Protein AF-A0A0B1TE54-F1 (afdb_monomer)

Sequence (213 aa):
MREEILLRKLLADGEGTGEERRFQLLNACFRSLRNPSTVSKAEAVKVLRLIDSLELSMRKQREIAEMSGRQTKEYEEMAERVDKEIAITRGKMAQAKKDLTAARLVRKNRKEYALLVGMIDDLPSRAETTRKLEDMQEELAQQQERQQQLEARLSERRNHLHALNIILANFQKLLADEDSELANDAEQSEKKDEGEDDDRSQKEKSVDTMETG

Structure (mmCIF, N/CA/C/O backbone):
data_AF-A0A0B1TE54-F1
#
_entry.id   AF-A0A0B1TE54-F1
#
loop_
_atom_site.group_PDB
_atom_site.id
_atom_site.type_symbol
_atom_site.label_atom_id
_atom_site.label_alt_id
_atom_site.label_comp_id
_atom_site.label_asym_id
_atom_site.label_entity_id
_atom_site.label_seq_id
_atom_site.pdbx_PDB_ins_code
_atom_site.Cartn_x
_atom_site.Cartn_y
_atom_site.Cartn_z
_atom_site.occupancy
_atom_site.B_iso_or_equiv
_atom_site.auth_seq_id
_atom_site.auth_comp_id
_atom_site.auth_asym_id
_atom_site.auth_atom_id
_atom_site.pdbx_PDB_model_num
ATOM 1 N N . MET A 1 1 ? 27.152 22.846 -25.139 1.00 59.84 1 MET A N 1
ATOM 2 C CA . MET A 1 1 ? 28.432 22.919 -25.887 1.00 59.84 1 MET A CA 1
ATOM 3 C C . MET A 1 1 ? 29.023 21.565 -26.288 1.00 59.84 1 MET A C 1
ATOM 5 O O . MET A 1 1 ? 29.079 21.312 -27.480 1.00 59.84 1 MET A O 1
ATOM 9 N N . ARG A 1 2 ? 29.478 20.677 -25.381 1.00 68.50 2 ARG A N 1
ATOM 10 C CA . ARG A 1 2 ? 30.089 19.388 -25.805 1.00 68.50 2 ARG A CA 1
ATOM 11 C C . ARG A 1 2 ? 29.093 18.431 -26.471 1.00 68.50 2 ARG A C 1
ATOM 13 O O . ARG A 1 2 ? 29.418 17.867 -27.508 1.00 68.50 2 ARG A O 1
ATOM 20 N N . GLU A 1 3 ? 27.887 18.311 -25.920 1.00 76.94 3 GLU A N 1
ATOM 21 C CA . GLU A 1 3 ? 26.809 17.493 -26.502 1.00 76.94 3 GLU A CA 1
ATOM 22 C C . GLU A 1 3 ? 26.322 18.040 -27.846 1.00 76.94 3 GLU A C 1
ATOM 24 O O . GLU A 1 3 ? 26.103 17.271 -28.768 1.00 76.94 3 GLU A O 1
ATOM 29 N N . GLU A 1 4 ? 26.247 19.361 -28.010 1.00 80.88 4 GLU A N 1
ATOM 30 C CA . GLU A 1 4 ? 25.869 19.993 -29.284 1.00 80.88 4 GLU A CA 1
ATOM 31 C C . GLU A 1 4 ? 26.925 19.787 -30.377 1.00 80.88 4 GLU A C 1
ATOM 33 O O . GLU A 1 4 ? 26.583 19.605 -31.543 1.00 80.88 4 GLU A O 1
ATOM 38 N N . ILE A 1 5 ? 28.213 19.792 -30.015 1.00 78.25 5 ILE A N 1
ATOM 39 C CA . ILE A 1 5 ? 29.310 19.472 -30.940 1.00 78.25 5 ILE A CA 1
ATOM 40 C C . ILE A 1 5 ? 29.255 17.991 -31.326 1.00 78.25 5 ILE A C 1
ATOM 42 O O . ILE A 1 5 ? 29.429 17.660 -32.498 1.00 78.25 5 ILE A O 1
ATOM 46 N N . LEU A 1 6 ? 28.977 17.110 -30.362 1.00 74.12 6 LEU A N 1
ATOM 47 C CA . LEU A 1 6 ? 28.776 15.681 -30.600 1.00 74.12 6 LEU A CA 1
ATOM 48 C C . LEU A 1 6 ? 27.572 15.429 -31.509 1.00 74.12 6 LEU A C 1
ATOM 50 O O . LEU A 1 6 ? 27.729 14.719 -32.490 1.00 74.12 6 LEU A O 1
ATOM 54 N N . LEU A 1 7 ? 26.430 16.070 -31.256 1.00 76.56 7 LEU A N 1
ATOM 55 C CA . LEU A 1 7 ? 25.221 15.991 -32.080 1.00 76.56 7 LEU A CA 1
ATOM 56 C C . LEU A 1 7 ? 25.454 16.518 -33.497 1.00 76.56 7 LEU A C 1
ATOM 58 O O . LEU A 1 7 ? 25.072 15.858 -34.455 1.00 76.56 7 LEU A O 1
ATOM 62 N N . ARG A 1 8 ? 26.133 17.663 -33.657 1.00 73.88 8 ARG A N 1
ATOM 63 C CA . ARG A 1 8 ? 26.492 18.194 -34.985 1.00 73.88 8 ARG A CA 1
ATOM 64 C C . ARG A 1 8 ? 27.435 17.270 -35.744 1.00 73.88 8 ARG A C 1
ATOM 66 O O . ARG A 1 8 ? 27.278 17.113 -36.949 1.00 73.88 8 ARG A O 1
ATOM 73 N N . LYS A 1 9 ? 28.402 16.661 -35.057 1.00 69.94 9 LYS A N 1
ATOM 74 C CA . LYS A 1 9 ? 29.319 15.699 -35.672 1.00 69.94 9 LYS A CA 1
ATOM 75 C C . LYS A 1 9 ? 28.604 14.394 -36.029 1.00 69.94 9 LYS A C 1
ATOM 77 O O . LYS A 1 9 ? 28.823 13.882 -37.115 1.00 69.94 9 LYS A O 1
ATOM 82 N N . LEU A 1 10 ? 27.711 13.909 -35.165 1.00 66.69 10 LEU A N 1
ATOM 83 C CA . LEU A 1 10 ? 26.885 12.729 -35.425 1.00 66.69 10 LEU A CA 1
ATOM 84 C C . LEU A 1 10 ? 25.922 12.949 -36.596 1.00 66.69 10 LEU A C 1
ATOM 86 O O . LEU A 1 10 ? 25.739 12.041 -37.391 1.00 66.69 10 LEU A O 1
ATOM 90 N N . LEU A 1 11 ? 25.331 14.142 -36.718 1.00 67.69 11 LEU A N 1
ATOM 91 C CA . LEU A 1 11 ? 24.492 14.528 -37.857 1.00 67.69 11 LEU A CA 1
ATOM 92 C C . LEU A 1 11 ? 25.316 14.609 -39.149 1.00 67.69 11 LEU A C 1
ATOM 94 O O . LEU A 1 11 ? 24.923 14.036 -40.159 1.00 67.69 11 LEU A O 1
ATOM 98 N N . ALA A 1 12 ? 26.495 15.237 -39.105 1.00 65.25 12 ALA A N 1
ATOM 99 C CA . ALA A 1 12 ? 27.379 15.346 -40.267 1.00 65.25 12 ALA A CA 1
ATOM 100 C C . ALA A 1 12 ? 27.940 13.988 -40.743 1.00 65.25 12 ALA A C 1
ATOM 102 O O . ALA A 1 12 ? 28.082 13.769 -41.950 1.00 65.25 12 ALA A O 1
ATOM 103 N N . ASP A 1 13 ? 28.247 13.079 -39.811 1.00 62.41 13 ASP A N 1
ATOM 104 C CA . ASP A 1 13 ? 28.695 11.712 -40.111 1.00 62.41 13 ASP A CA 1
ATOM 105 C C . ASP A 1 13 ? 27.512 10.782 -40.459 1.00 62.41 13 ASP A C 1
ATOM 107 O O . ASP A 1 13 ? 27.661 9.877 -41.281 1.00 62.41 13 ASP A O 1
ATOM 111 N N . GLY A 1 14 ? 26.330 11.022 -39.883 1.00 59.84 14 GLY A N 1
ATOM 112 C CA . GLY A 1 14 ? 25.092 10.276 -40.130 1.00 59.84 14 GLY A CA 1
ATOM 113 C C . GLY A 1 14 ? 24.478 10.532 -41.508 1.00 59.84 14 GLY A C 1
ATOM 114 O O . GLY A 1 14 ? 23.838 9.644 -42.061 1.00 59.84 14 GLY A O 1
ATOM 115 N N . GLU A 1 15 ? 24.741 11.693 -42.115 1.00 53.62 15 GLU A N 1
ATOM 116 C CA . GLU A 1 15 ? 24.332 12.028 -43.490 1.00 53.62 15 GLU A CA 1
ATOM 117 C C . GLU A 1 15 ? 25.224 11.398 -44.582 1.00 53.62 15 GLU A C 1
ATOM 119 O O . GLU A 1 15 ? 25.110 11.735 -45.759 1.00 53.62 15 GLU A O 1
ATOM 124 N N . GLY A 1 16 ? 26.140 10.484 -44.238 1.00 57.59 16 GLY A N 1
ATOM 125 C CA . GLY A 1 16 ? 26.907 9.731 -45.239 1.00 57.59 16 GLY A CA 1
ATOM 126 C C . GLY A 1 16 ? 27.891 10.580 -46.053 1.00 57.59 16 GLY A C 1
ATOM 127 O O . GLY A 1 16 ? 28.439 10.105 -47.048 1.00 57.59 16 GLY A O 1
ATOM 128 N N . THR A 1 17 ? 28.183 11.813 -45.626 1.00 58.53 17 THR A N 1
ATOM 129 C CA . THR A 1 17 ? 29.032 12.762 -46.368 1.00 58.53 17 THR A CA 1
ATOM 130 C C . THR A 1 17 ? 30.428 12.208 -46.682 1.00 58.53 17 THR A C 1
ATOM 132 O O . THR A 1 17 ? 31.016 12.554 -47.706 1.00 58.53 17 THR A O 1
ATOM 135 N N . GLY A 1 18 ? 30.962 11.304 -45.854 1.00 70.94 18 GLY A N 1
ATOM 136 C CA . GLY A 1 18 ? 32.228 10.611 -46.112 1.00 70.94 18 GLY A CA 1
ATOM 137 C C . GLY A 1 18 ? 32.138 9.448 -47.111 1.00 70.94 18 GLY A C 1
ATOM 138 O O . GLY A 1 18 ? 33.103 9.180 -47.825 1.00 70.94 18 GLY A O 1
ATOM 139 N N . GLU A 1 19 ? 31.013 8.736 -47.177 1.00 76.50 19 GLU A N 1
ATOM 140 C CA . GLU A 1 19 ? 30.781 7.647 -48.143 1.00 76.50 19 GLU A CA 1
ATOM 141 C C . GLU A 1 19 ? 30.405 8.200 -49.517 1.00 76.50 19 GLU A C 1
ATOM 143 O O . GLU A 1 19 ? 31.004 7.805 -50.515 1.00 76.50 19 GLU A O 1
ATOM 148 N N . GLU A 1 20 ? 29.533 9.205 -49.552 1.00 82.00 20 GLU A N 1
ATOM 149 C CA . GLU A 1 20 ? 29.138 9.925 -50.763 1.00 82.00 20 GLU A CA 1
ATOM 150 C C . GLU A 1 20 ? 30.357 10.547 -51.465 1.00 82.00 20 GLU A C 1
ATOM 152 O O . GLU A 1 20 ? 30.574 10.344 -52.658 1.00 82.00 20 GLU A O 1
ATOM 157 N N . ARG A 1 21 ? 31.254 11.206 -50.716 1.00 82.31 21 ARG A N 1
ATOM 158 C CA . ARG A 1 21 ? 32.518 11.733 -51.268 1.00 82.31 21 ARG A CA 1
ATOM 159 C C . ARG A 1 21 ? 33.424 10.634 -51.828 1.00 82.31 21 ARG A C 1
ATOM 161 O O . ARG A 1 21 ? 34.068 10.838 -52.857 1.00 82.31 21 ARG A O 1
ATOM 168 N N . ARG A 1 22 ? 33.491 9.469 -51.170 1.00 83.38 22 ARG A N 1
ATOM 169 C CA . ARG A 1 22 ? 34.268 8.313 -51.655 1.00 83.38 22 ARG A CA 1
ATOM 170 C C . ARG A 1 22 ? 33.664 7.738 -52.938 1.00 83.38 22 ARG A C 1
ATOM 172 O O . ARG A 1 22 ? 34.417 7.407 -53.852 1.00 83.38 22 ARG A O 1
ATOM 179 N N . PHE A 1 23 ? 32.338 7.684 -53.041 1.00 85.50 23 PHE A N 1
ATOM 180 C CA . PHE A 1 23 ? 31.631 7.246 -54.244 1.00 85.50 23 PHE A CA 1
ATOM 181 C C . PHE A 1 23 ? 31.815 8.228 -55.411 1.00 85.50 23 PHE A C 1
ATOM 183 O O . PHE A 1 23 ? 32.124 7.820 -56.532 1.00 85.50 23 PHE A O 1
ATOM 190 N N . GLN A 1 24 ? 31.735 9.534 -55.145 1.00 86.88 24 GLN A N 1
ATOM 191 C CA . GLN A 1 24 ? 32.032 10.582 -56.126 1.00 86.88 24 GLN A CA 1
ATOM 192 C C . GLN A 1 24 ? 33.479 10.498 -56.635 1.00 86.88 24 GLN A C 1
ATOM 194 O O . GLN A 1 24 ? 33.713 10.590 -57.843 1.00 86.88 24 GLN A O 1
ATOM 199 N N . LEU A 1 25 ? 34.445 10.255 -55.741 1.00 86.25 25 LEU A N 1
ATOM 200 C CA . LEU A 1 25 ? 35.850 10.050 -56.100 1.00 86.25 25 LEU A CA 1
ATOM 201 C C . LEU A 1 25 ? 36.044 8.794 -56.959 1.00 86.25 25 LEU A C 1
ATOM 203 O O . LEU A 1 25 ? 36.750 8.847 -57.965 1.00 86.25 25 LEU A O 1
ATOM 207 N N . LEU A 1 26 ? 35.397 7.683 -56.598 1.00 88.62 26 LEU A N 1
ATOM 208 C CA . LEU A 1 26 ? 35.418 6.452 -57.387 1.00 88.62 26 LEU A CA 1
ATOM 209 C C . LEU A 1 26 ? 34.863 6.694 -58.802 1.00 88.62 26 LEU A C 1
ATOM 211 O O . LEU A 1 26 ? 35.485 6.297 -59.786 1.00 88.62 26 LEU A O 1
ATOM 215 N N . ASN A 1 27 ? 33.746 7.416 -58.917 1.00 88.19 27 ASN A N 1
ATOM 216 C CA . ASN A 1 27 ? 33.138 7.781 -60.198 1.00 88.19 27 ASN A CA 1
ATOM 217 C C . ASN A 1 27 ? 34.062 8.687 -61.041 1.00 88.19 27 ASN A C 1
ATOM 219 O O . ASN A 1 27 ? 34.185 8.515 -62.253 1.00 88.19 27 ASN A O 1
ATOM 223 N N . ALA A 1 28 ? 34.771 9.630 -60.413 1.00 87.06 28 ALA A N 1
ATOM 224 C CA . ALA A 1 28 ? 35.786 10.441 -61.088 1.00 87.06 28 ALA A CA 1
ATOM 225 C C . ALA A 1 28 ? 36.967 9.590 -61.593 1.00 87.06 28 ALA A C 1
ATOM 227 O O . ALA A 1 28 ? 37.390 9.747 -62.740 1.00 87.06 28 ALA A O 1
ATOM 228 N N . CYS A 1 29 ? 37.455 8.642 -60.786 1.00 84.75 29 CYS A N 1
ATOM 229 C CA . CYS A 1 29 ? 38.506 7.717 -61.203 1.00 84.75 29 CYS A CA 1
ATOM 230 C C . CYS A 1 29 ? 38.051 6.829 -62.372 1.00 84.75 29 CYS A C 1
ATOM 232 O O . CYS A 1 29 ? 38.778 6.723 -63.354 1.00 84.75 29 CYS A O 1
ATOM 234 N N . PHE A 1 30 ? 36.836 6.274 -62.348 1.00 84.81 30 PHE A N 1
ATOM 235 C CA . PHE A 1 30 ? 36.312 5.490 -63.474 1.00 84.81 30 PHE A CA 1
ATOM 236 C C . PHE A 1 30 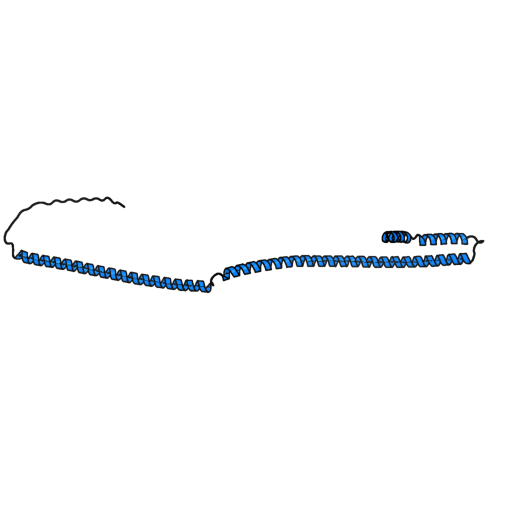? 36.241 6.280 -64.787 1.00 84.81 30 PHE A C 1
ATOM 238 O O . PHE A 1 30 ? 36.536 5.730 -65.848 1.00 84.81 30 PHE A O 1
ATOM 245 N N . ARG A 1 31 ? 35.908 7.577 -64.735 1.00 84.31 31 ARG A N 1
ATOM 246 C CA . ARG A 1 31 ? 35.955 8.451 -65.920 1.00 84.31 31 ARG A CA 1
ATOM 247 C C . ARG A 1 31 ? 37.382 8.638 -66.443 1.00 84.31 31 ARG A C 1
ATOM 249 O O . ARG A 1 31 ? 37.570 8.626 -67.655 1.00 84.31 31 ARG A O 1
ATOM 256 N N . SER A 1 32 ? 38.369 8.759 -65.553 1.00 78.88 32 SER A N 1
ATOM 257 C CA . SER A 1 32 ? 39.794 8.869 -65.914 1.00 78.88 32 SER A CA 1
ATOM 258 C C . SER A 1 32 ? 40.334 7.597 -66.579 1.00 78.88 32 SER A C 1
ATOM 260 O O . SER A 1 32 ? 41.043 7.677 -67.579 1.00 78.88 32 SER A O 1
ATOM 262 N N . LEU A 1 33 ? 39.940 6.415 -66.086 1.00 76.31 33 LEU A N 1
ATOM 263 C CA . LEU A 1 33 ? 40.365 5.125 -66.652 1.00 76.31 33 LEU A CA 1
ATOM 264 C C . LEU A 1 33 ? 39.736 4.799 -68.016 1.00 76.31 33 LEU A C 1
ATOM 266 O O . LEU A 1 33 ? 40.189 3.879 -68.693 1.00 76.31 33 LEU A O 1
ATOM 270 N N . ARG A 1 34 ? 38.699 5.528 -68.439 1.00 77.81 34 ARG A N 1
ATOM 271 C CA . ARG A 1 34 ? 38.040 5.320 -69.738 1.00 77.81 34 ARG A CA 1
ATOM 272 C C . ARG A 1 34 ? 38.867 5.848 -70.918 1.00 77.81 34 ARG A C 1
ATOM 274 O O . ARG A 1 34 ? 38.607 5.468 -72.057 1.00 77.81 34 ARG A O 1
ATOM 281 N N . ASN A 1 35 ? 39.858 6.701 -70.661 1.00 76.19 35 ASN A N 1
ATOM 282 C CA . ASN A 1 35 ? 40.736 7.253 -71.686 1.00 76.19 35 ASN A CA 1
ATOM 283 C C . ASN A 1 35 ? 41.957 6.328 -71.885 1.00 76.19 35 ASN A C 1
ATOM 285 O O . ASN A 1 35 ? 42.772 6.201 -70.973 1.00 76.19 35 ASN A O 1
ATOM 289 N N . PRO A 1 36 ? 42.138 5.696 -73.062 1.00 63.94 36 PRO A N 1
ATOM 290 C CA . PRO A 1 36 ? 43.179 4.682 -73.279 1.00 63.94 36 PRO A CA 1
ATOM 291 C C . PRO A 1 36 ? 44.616 5.230 -73.213 1.00 63.94 36 PRO A C 1
ATOM 293 O O . PRO A 1 36 ? 45.560 4.458 -73.084 1.00 63.94 36 PRO A O 1
ATOM 296 N N . SER A 1 37 ? 44.792 6.553 -73.274 1.00 64.62 37 SER A N 1
ATOM 297 C CA . SER A 1 37 ? 46.082 7.246 -73.180 1.00 64.62 37 SER A CA 1
ATOM 298 C C . SER A 1 37 ? 46.533 7.565 -71.746 1.00 64.62 37 SER A C 1
ATOM 300 O O . SER A 1 37 ? 47.683 7.954 -71.561 1.00 64.62 37 SER A O 1
ATOM 302 N N . THR A 1 38 ? 45.671 7.402 -70.732 1.00 61.12 38 THR A N 1
ATOM 303 C CA . THR A 1 38 ? 45.949 7.780 -69.328 1.00 61.12 38 THR A CA 1
ATOM 304 C C . THR A 1 38 ? 45.920 6.610 -68.345 1.00 61.12 38 THR A C 1
ATOM 306 O O . THR A 1 38 ? 46.166 6.807 -67.159 1.00 61.12 38 THR A O 1
ATOM 309 N N . VAL A 1 39 ? 45.655 5.381 -68.799 1.00 65.44 39 VAL A N 1
ATOM 310 C CA . VAL A 1 39 ? 45.503 4.227 -67.897 1.00 65.44 39 VAL A CA 1
ATOM 311 C C . VAL A 1 39 ? 46.857 3.766 -67.349 1.00 65.44 39 VAL A C 1
ATOM 313 O O . VAL A 1 39 ? 47.533 2.907 -67.913 1.00 65.44 39 VAL A O 1
ATOM 316 N N . SER A 1 40 ? 47.246 4.316 -66.200 1.00 79.19 40 SER A N 1
ATOM 317 C CA . SER A 1 40 ? 48.373 3.819 -65.410 1.00 79.19 40 SER A CA 1
ATOM 318 C C . SER A 1 40 ? 47.937 2.670 -64.495 1.00 79.19 40 SER A C 1
ATOM 320 O O . SER A 1 40 ? 46.881 2.726 -63.862 1.00 79.19 40 SER A O 1
ATOM 322 N N . LYS A 1 41 ? 48.788 1.643 -64.331 1.00 80.69 41 LYS A N 1
ATOM 323 C CA . LYS A 1 41 ? 48.571 0.551 -63.355 1.00 80.69 41 LYS A CA 1
ATOM 324 C C . LYS A 1 41 ? 48.311 1.083 -61.937 1.00 80.69 41 LYS A C 1
ATOM 326 O O . LYS A 1 41 ? 47.551 0.480 -61.186 1.00 80.69 41 LYS A O 1
ATOM 331 N N . ALA A 1 42 ? 48.902 2.226 -61.580 1.00 82.88 42 ALA A N 1
ATOM 332 C CA . ALA A 1 42 ? 48.691 2.871 -60.286 1.00 82.88 42 ALA A CA 1
ATOM 333 C C . ALA A 1 42 ? 47.249 3.384 -60.099 1.00 82.88 42 ALA A C 1
ATOM 335 O O . ALA A 1 42 ? 46.706 3.300 -58.997 1.00 82.88 42 ALA A O 1
ATOM 336 N N . GLU A 1 43 ? 46.605 3.870 -61.165 1.00 80.81 43 GLU A N 1
ATOM 337 C CA . GLU A 1 43 ? 45.214 4.340 -61.125 1.00 80.81 43 GLU A CA 1
ATOM 338 C C . GLU A 1 43 ? 44.233 3.175 -60.982 1.00 80.81 43 GLU A C 1
ATOM 340 O O . GLU A 1 43 ? 43.295 3.257 -60.190 1.00 80.81 43 GLU A O 1
ATOM 345 N N . ALA A 1 44 ? 44.497 2.052 -61.658 1.00 83.25 44 ALA A N 1
ATOM 346 C CA . ALA A 1 44 ? 43.714 0.826 -61.500 1.00 83.25 44 ALA A CA 1
ATOM 347 C C . ALA A 1 44 ? 43.790 0.272 -60.066 1.00 83.25 44 ALA A C 1
ATOM 349 O O . ALA A 1 44 ? 42.764 -0.050 -59.469 1.00 83.25 44 ALA A O 1
ATOM 350 N N . VAL A 1 45 ? 44.986 0.239 -59.465 1.00 87.81 45 VAL A N 1
ATOM 351 C CA . VAL A 1 45 ? 45.161 -0.166 -58.057 1.00 87.81 45 VAL A CA 1
ATOM 352 C C . VAL A 1 45 ? 44.441 0.794 -57.104 1.00 87.81 45 VAL A C 1
ATOM 354 O O . VAL A 1 45 ? 43.862 0.360 -56.109 1.00 87.81 45 VAL A O 1
ATOM 357 N N . LYS A 1 46 ? 44.436 2.099 -57.402 1.00 86.06 46 LYS A N 1
ATOM 358 C CA . LYS A 1 46 ? 43.706 3.100 -56.611 1.00 86.06 46 LYS A CA 1
ATOM 359 C C . LYS A 1 46 ? 42.192 2.872 -56.662 1.00 86.06 46 LYS A C 1
ATOM 361 O O . LYS A 1 46 ? 41.547 2.953 -55.621 1.00 86.06 46 LYS A O 1
ATOM 366 N N . VAL A 1 47 ? 41.643 2.558 -57.836 1.00 88.12 47 VAL A N 1
ATOM 367 C CA . VAL A 1 47 ? 40.221 2.217 -58.004 1.00 88.12 47 VAL A CA 1
ATOM 368 C C . VAL A 1 47 ? 39.855 0.954 -57.234 1.00 88.12 47 VAL A C 1
ATOM 370 O O . VAL A 1 47 ? 38.888 0.984 -56.481 1.00 88.12 47 VAL A O 1
ATOM 373 N N . LEU A 1 48 ? 40.650 -0.114 -57.348 1.00 89.69 48 LEU A N 1
ATOM 374 C CA . LEU A 1 48 ? 40.407 -1.360 -56.612 1.00 89.69 48 LEU A CA 1
ATOM 375 C C . LEU A 1 48 ? 40.369 -1.125 -55.096 1.00 89.69 48 LEU A C 1
ATOM 377 O O . LEU A 1 48 ? 39.407 -1.508 -54.442 1.00 89.69 48 LEU A O 1
ATOM 381 N N . ARG A 1 49 ? 41.333 -0.372 -54.548 1.00 89.50 49 ARG A N 1
ATOM 382 C CA . ARG A 1 49 ? 41.340 -0.022 -53.115 1.00 89.50 49 ARG A CA 1
ATOM 383 C C . ARG A 1 49 ? 40.119 0.793 -52.683 1.00 89.50 49 ARG A C 1
ATOM 385 O O . ARG A 1 49 ? 39.659 0.654 -51.550 1.00 89.50 49 ARG A O 1
ATOM 392 N N . LEU A 1 50 ? 39.621 1.679 -53.548 1.00 88.75 50 LEU A N 1
ATOM 393 C CA . LEU A 1 50 ? 38.412 2.456 -53.267 1.00 88.75 50 LEU A CA 1
ATOM 394 C C . LEU A 1 50 ? 37.164 1.565 -53.259 1.00 88.75 50 LEU A C 1
ATOM 396 O O . LEU A 1 50 ? 36.321 1.743 -52.382 1.00 88.75 50 LEU A O 1
ATOM 400 N N . ILE A 1 51 ? 37.072 0.600 -54.178 1.00 90.69 51 ILE A N 1
ATOM 401 C CA . ILE A 1 51 ? 35.994 -0.399 -54.207 1.00 90.69 51 ILE A CA 1
ATOM 402 C C . ILE A 1 51 ? 36.039 -1.255 -52.938 1.00 90.69 51 ILE A C 1
ATOM 404 O O . ILE A 1 51 ? 35.041 -1.304 -52.224 1.00 90.69 51 ILE A O 1
ATOM 408 N N . ASP A 1 52 ? 37.200 -1.815 -52.584 1.00 92.38 52 ASP A N 1
ATOM 409 C CA . ASP A 1 52 ? 37.370 -2.631 -51.371 1.00 92.38 52 ASP A CA 1
ATOM 410 C C . ASP A 1 52 ? 36.950 -1.865 -50.103 1.00 92.38 52 ASP A C 1
ATOM 412 O O . ASP A 1 52 ? 36.259 -2.388 -49.224 1.00 92.38 52 ASP A O 1
ATOM 416 N N . SER A 1 53 ? 37.337 -0.586 -50.007 1.00 88.62 53 SER A N 1
ATOM 417 C CA . SER A 1 53 ? 36.966 0.278 -48.882 1.00 88.62 53 SER A CA 1
ATOM 418 C C . SER A 1 53 ? 35.459 0.540 -48.810 1.00 88.62 53 SER A C 1
ATOM 420 O O . SER A 1 53 ? 34.903 0.574 -47.708 1.00 88.62 53 SER A O 1
ATOM 422 N N . LEU A 1 54 ? 34.797 0.738 -49.953 1.00 89.38 54 LEU A N 1
ATOM 423 C CA . LEU A 1 54 ? 33.352 0.955 -50.021 1.00 89.38 54 LEU A CA 1
ATOM 424 C C . LEU A 1 54 ? 32.578 -0.325 -49.699 1.00 89.38 54 LEU A C 1
ATOM 426 O O . LEU A 1 54 ? 31.638 -0.266 -48.909 1.00 89.38 54 LEU A O 1
ATOM 430 N N . GLU A 1 55 ? 33.007 -1.479 -50.211 1.00 91.75 55 GLU A N 1
ATOM 431 C CA . GLU A 1 55 ? 32.405 -2.774 -49.878 1.00 91.75 55 GLU A CA 1
ATOM 432 C C . GLU A 1 55 ? 32.474 -3.067 -48.378 1.00 91.75 55 GLU A C 1
ATOM 434 O O . GLU A 1 55 ? 31.483 -3.485 -47.773 1.00 91.75 55 GLU A O 1
ATOM 439 N N . LEU A 1 56 ? 33.627 -2.810 -47.752 1.00 90.56 56 LEU A N 1
ATOM 440 C CA . LEU A 1 56 ? 33.779 -2.963 -46.308 1.00 90.56 56 LEU A CA 1
ATOM 441 C C . LEU A 1 56 ? 32.856 -2.005 -45.539 1.00 90.56 56 LEU A C 1
ATOM 443 O O . LEU A 1 56 ? 32.230 -2.416 -44.561 1.00 90.56 56 LEU A O 1
ATOM 447 N N . SER A 1 57 ? 32.742 -0.751 -45.992 1.00 89.25 57 SER A N 1
ATOM 448 C CA . SER A 1 57 ? 31.819 0.238 -45.415 1.00 89.25 57 SER A CA 1
ATOM 449 C C . SER A 1 57 ? 30.373 -0.257 -45.490 1.00 89.25 57 SER A C 1
ATOM 451 O O . SER A 1 57 ? 29.682 -0.271 -44.478 1.00 89.25 57 SER A O 1
ATOM 453 N N . MET A 1 58 ? 29.939 -0.761 -46.649 1.00 88.94 58 MET A N 1
ATOM 454 C CA . MET A 1 58 ? 28.589 -1.298 -46.838 1.00 88.94 58 MET A CA 1
ATOM 455 C C . MET A 1 58 ? 28.300 -2.491 -45.922 1.00 88.94 58 MET A C 1
ATOM 457 O O . MET A 1 58 ? 27.230 -2.555 -45.316 1.00 88.94 58 MET A O 1
ATOM 461 N N . ARG A 1 59 ? 29.249 -3.429 -45.784 1.00 93.69 59 ARG A N 1
ATOM 462 C CA . ARG A 1 59 ? 29.108 -4.566 -44.856 1.00 93.69 59 ARG A CA 1
ATOM 463 C C . ARG A 1 59 ? 28.979 -4.083 -43.414 1.00 93.69 59 ARG A C 1
ATOM 465 O O . ARG A 1 59 ? 28.088 -4.531 -42.703 1.00 93.69 59 ARG A O 1
ATOM 472 N N . LYS A 1 60 ? 29.806 -3.115 -43.009 1.00 92.12 60 LYS A N 1
ATOM 473 C CA . LYS A 1 60 ? 29.729 -2.495 -41.681 1.00 92.12 60 LYS A CA 1
ATOM 474 C C . LYS A 1 60 ? 28.367 -1.836 -41.438 1.00 92.12 60 LYS A C 1
ATOM 476 O O . LYS A 1 60 ? 27.797 -2.039 -40.373 1.00 92.12 60 LYS A O 1
ATOM 481 N N . GLN A 1 61 ? 27.842 -1.069 -42.396 1.00 88.69 61 GLN A N 1
ATOM 482 C CA . GLN A 1 61 ? 26.533 -0.418 -42.250 1.00 88.69 61 GLN A CA 1
ATOM 483 C C . GLN A 1 61 ? 25.400 -1.437 -42.106 1.00 88.69 61 GLN A C 1
ATOM 485 O O . GLN A 1 61 ? 24.505 -1.237 -41.290 1.00 88.69 61 GLN A O 1
ATOM 490 N N . ARG A 1 62 ? 25.460 -2.557 -42.838 1.00 93.69 62 ARG A N 1
ATOM 491 C CA . ARG A 1 62 ? 24.490 -3.650 -42.689 1.00 93.69 62 ARG A CA 1
ATOM 492 C C . ARG A 1 62 ? 24.512 -4.237 -41.278 1.00 93.69 62 ARG A C 1
ATOM 494 O O . ARG A 1 62 ? 23.463 -4.326 -40.654 1.00 93.69 62 ARG A O 1
ATOM 501 N N . GLU A 1 63 ? 25.694 -4.568 -40.763 1.00 95.38 63 GLU A N 1
ATOM 502 C CA . GLU A 1 63 ? 25.845 -5.103 -39.403 1.00 95.38 63 GLU A CA 1
ATOM 503 C C . GLU A 1 63 ? 25.363 -4.114 -38.335 1.00 95.38 63 GLU A C 1
ATOM 505 O O . GLU A 1 63 ? 24.694 -4.504 -37.381 1.00 95.38 63 GLU A O 1
ATOM 510 N N . ILE A 1 64 ? 25.654 -2.817 -38.504 1.00 92.69 64 ILE A N 1
ATOM 511 C CA . ILE A 1 64 ? 25.157 -1.772 -37.601 1.00 92.69 64 ILE A CA 1
ATOM 512 C C . ILE A 1 64 ? 23.632 -1.703 -37.653 1.00 92.69 64 ILE A C 1
ATOM 514 O O . ILE A 1 64 ? 23.008 -1.685 -36.599 1.00 92.69 64 ILE A O 1
ATOM 518 N N . ALA A 1 65 ? 23.026 -1.706 -38.842 1.00 93.38 65 ALA A N 1
ATOM 519 C CA . ALA A 1 65 ? 21.574 -1.658 -38.987 1.00 93.38 65 ALA A CA 1
ATOM 520 C C . ALA A 1 65 ? 20.889 -2.877 -38.345 1.00 93.38 65 ALA A C 1
ATOM 522 O O . ALA A 1 65 ? 19.893 -2.724 -37.638 1.00 93.38 65 ALA A O 1
ATOM 523 N N . GLU A 1 66 ? 21.441 -4.079 -38.532 1.00 96.62 66 GLU A N 1
ATOM 524 C CA . GLU A 1 66 ? 20.940 -5.292 -37.881 1.00 96.62 66 GLU A CA 1
ATOM 525 C C . GLU A 1 66 ? 21.082 -5.233 -36.358 1.00 96.62 66 GLU A C 1
ATOM 527 O O . GLU A 1 66 ? 20.151 -5.582 -35.630 1.00 96.62 66 GLU A O 1
ATOM 532 N N . MET A 1 67 ? 22.237 -4.779 -35.868 1.00 96.44 67 MET A N 1
ATOM 533 C CA . MET A 1 67 ? 22.505 -4.614 -34.443 1.00 96.44 67 MET A CA 1
ATOM 534 C C . MET A 1 67 ? 21.570 -3.575 -33.815 1.00 96.44 67 MET A C 1
ATOM 536 O O . MET A 1 67 ? 20.956 -3.867 -32.792 1.00 96.44 67 MET A O 1
ATOM 540 N N . SER A 1 68 ? 21.375 -2.418 -34.453 1.00 95.38 68 SER A N 1
ATOM 541 C CA . SER A 1 68 ? 20.417 -1.404 -34.008 1.00 95.38 68 SER A CA 1
ATOM 542 C C . SER A 1 68 ? 18.993 -1.953 -33.992 1.00 95.38 68 SER A C 1
ATOM 544 O O . SER A 1 68 ? 18.284 -1.750 -33.014 1.00 95.38 68 SER A O 1
ATOM 546 N N . GLY A 1 69 ? 18.593 -2.728 -35.006 1.00 96.62 69 GLY A N 1
ATOM 547 C CA . GLY A 1 69 ? 17.285 -3.386 -35.026 1.00 96.62 69 GLY A CA 1
ATOM 548 C C . GLY A 1 69 ? 17.084 -4.381 -33.877 1.00 96.62 69 GLY A C 1
ATOM 549 O O . GLY A 1 69 ? 15.987 -4.465 -33.327 1.00 96.62 69 GLY A O 1
ATOM 550 N N . ARG A 1 70 ? 18.130 -5.120 -33.478 1.00 97.31 70 ARG A N 1
ATOM 551 C CA . ARG A 1 70 ? 18.090 -5.992 -32.288 1.00 97.31 70 ARG A CA 1
ATOM 552 C C . ARG A 1 70 ? 17.986 -5.176 -31.000 1.00 97.31 70 ARG A C 1
ATOM 554 O O . ARG A 1 70 ? 17.117 -5.457 -30.183 1.00 97.31 70 ARG A O 1
ATOM 561 N N . GLN A 1 71 ? 18.802 -4.134 -30.860 1.00 96.94 71 GLN A N 1
ATOM 562 C CA . GLN A 1 71 ? 18.787 -3.263 -29.683 1.00 96.94 71 GLN A CA 1
ATOM 563 C C . GLN A 1 71 ? 17.442 -2.559 -29.491 1.00 96.94 71 GLN A C 1
ATOM 565 O O . GLN A 1 71 ? 16.951 -2.492 -28.371 1.00 96.94 71 GLN A O 1
ATOM 570 N N . THR A 1 72 ? 16.815 -2.066 -30.564 1.00 96.81 72 THR A N 1
ATOM 571 C CA . THR A 1 72 ? 15.485 -1.447 -30.479 1.00 96.81 72 THR A CA 1
ATOM 572 C C . THR A 1 72 ? 14.461 -2.413 -29.887 1.00 96.81 72 THR A C 1
ATOM 574 O O . THR A 1 72 ? 13.753 -2.035 -28.959 1.00 96.81 72 THR A O 1
ATOM 577 N N . LYS A 1 73 ? 14.446 -3.674 -30.338 1.00 97.62 73 LYS A N 1
ATOM 578 C CA . LYS A 1 73 ? 13.545 -4.703 -29.793 1.00 97.62 73 LYS A CA 1
ATOM 579 C C . LYS A 1 73 ? 13.824 -4.998 -28.322 1.00 97.62 73 LYS A C 1
ATOM 581 O O . LYS A 1 73 ? 12.897 -5.078 -27.526 1.00 97.62 73 LYS A O 1
ATOM 586 N N . GLU A 1 74 ? 15.094 -5.119 -27.942 1.00 97.94 74 GLU A N 1
ATOM 587 C CA . GLU A 1 74 ? 15.473 -5.326 -26.539 1.00 97.94 74 GLU A CA 1
ATOM 588 C C . GLU A 1 74 ? 15.008 -4.163 -25.650 1.00 97.94 74 GLU A C 1
ATOM 590 O O . GLU A 1 74 ? 14.497 -4.388 -24.551 1.00 97.94 74 GLU A O 1
ATOM 595 N N . TYR A 1 75 ? 15.132 -2.918 -26.122 1.00 97.88 75 TYR A N 1
ATOM 596 C CA . TYR A 1 75 ? 14.644 -1.749 -25.390 1.00 97.88 75 TYR A CA 1
ATOM 597 C C . TYR A 1 75 ? 13.117 -1.701 -25.294 1.00 97.88 75 TYR A C 1
ATOM 599 O O . TYR A 1 75 ? 12.605 -1.353 -24.231 1.00 97.88 75 TYR A O 1
ATOM 607 N N . GLU A 1 76 ? 12.393 -2.081 -26.348 1.00 97.50 76 GLU A N 1
ATOM 608 C CA . GLU A 1 76 ? 10.929 -2.208 -26.321 1.00 97.50 76 GLU A CA 1
ATOM 609 C C . GLU A 1 76 ? 10.485 -3.250 -25.285 1.00 97.50 76 GLU A C 1
ATOM 611 O O . GLU A 1 76 ? 9.652 -2.963 -24.424 1.00 97.50 76 GLU A O 1
ATOM 616 N N . GLU A 1 77 ? 11.109 -4.430 -25.280 1.00 97.88 77 GLU A N 1
ATOM 617 C CA . GLU A 1 77 ? 10.820 -5.468 -24.289 1.00 97.88 77 GLU A CA 1
ATOM 618 C C . GLU A 1 77 ? 11.141 -5.026 -22.857 1.00 97.88 77 GLU A C 1
ATOM 620 O O . GLU A 1 77 ? 10.417 -5.371 -21.917 1.00 97.88 77 GLU A O 1
ATOM 625 N N . MET A 1 78 ? 12.242 -4.296 -22.655 1.00 97.88 78 MET A N 1
ATOM 626 C CA . MET A 1 78 ? 12.578 -3.750 -21.341 1.00 97.88 78 MET A CA 1
ATOM 627 C C . MET A 1 78 ? 11.571 -2.689 -20.899 1.00 97.88 78 MET A C 1
ATOM 629 O O . MET A 1 78 ? 11.170 -2.702 -19.735 1.00 97.88 78 MET A O 1
ATOM 633 N N . ALA A 1 79 ? 11.122 -1.817 -21.804 1.00 97.75 79 ALA A N 1
ATOM 634 C CA . ALA A 1 79 ? 10.094 -0.825 -21.505 1.00 97.75 79 ALA A CA 1
ATOM 635 C C . ALA A 1 79 ? 8.787 -1.500 -21.061 1.00 97.75 79 ALA A C 1
ATOM 637 O O . ALA A 1 79 ? 8.255 -1.171 -20.000 1.00 97.75 79 ALA A O 1
ATOM 638 N N . GLU A 1 80 ? 8.333 -2.530 -21.782 1.00 98.06 80 GLU A N 1
ATOM 639 C CA . GLU A 1 80 ? 7.147 -3.294 -21.384 1.00 98.06 80 GLU A CA 1
ATOM 640 C C . GLU A 1 80 ? 7.299 -3.976 -20.018 1.00 98.06 80 GLU A C 1
ATOM 642 O O . GLU A 1 80 ? 6.336 -4.066 -19.249 1.00 98.06 80 GLU A O 1
ATOM 647 N N . ARG A 1 81 ? 8.488 -4.509 -19.712 1.00 98.19 81 ARG A N 1
ATOM 648 C CA . ARG A 1 81 ? 8.768 -5.118 -18.402 1.00 98.19 81 ARG A CA 1
ATOM 649 C C . ARG A 1 81 ? 8.664 -4.082 -17.289 1.00 98.19 81 ARG A C 1
ATOM 651 O O . ARG A 1 81 ? 7.993 -4.345 -16.291 1.00 98.19 81 ARG A O 1
ATOM 658 N N . VAL A 1 82 ? 9.258 -2.907 -17.484 1.00 98.06 82 VAL A N 1
ATOM 659 C CA . VAL A 1 82 ? 9.180 -1.797 -16.526 1.00 98.06 82 VAL A CA 1
ATOM 660 C C . VAL A 1 82 ? 7.727 -1.366 -16.316 1.00 98.06 82 VAL A C 1
ATOM 662 O O . VAL A 1 82 ? 7.294 -1.232 -15.172 1.00 98.06 82 VAL A O 1
ATOM 665 N N . ASP A 1 83 ? 6.930 -1.240 -17.377 1.00 97.94 83 ASP A N 1
ATOM 666 C CA . ASP A 1 83 ? 5.512 -0.881 -17.260 1.00 97.94 83 ASP A CA 1
ATOM 667 C C . ASP A 1 83 ? 4.702 -1.924 -16.475 1.00 97.94 83 ASP A C 1
ATOM 669 O O . ASP A 1 83 ? 3.890 -1.573 -15.608 1.00 97.94 83 ASP A O 1
ATOM 673 N N . LYS A 1 84 ? 4.956 -3.218 -16.714 1.00 98.00 84 LYS A N 1
ATOM 674 C CA . LYS A 1 84 ? 4.341 -4.321 -15.955 1.00 98.00 84 LYS A CA 1
ATOM 675 C C . LYS A 1 84 ? 4.719 -4.249 -14.473 1.00 98.00 84 LYS A C 1
ATOM 677 O O . LYS A 1 84 ? 3.845 -4.359 -13.609 1.00 98.00 84 LYS A O 1
ATOM 682 N N . GLU A 1 85 ? 5.988 -4.014 -14.152 1.00 98.06 85 GLU A N 1
ATOM 683 C CA . GLU A 1 85 ? 6.453 -3.871 -12.767 1.00 98.06 85 GLU A CA 1
ATOM 684 C C . GLU A 1 85 ? 5.860 -2.642 -12.068 1.00 98.06 85 GLU A C 1
ATOM 686 O O . GLU A 1 85 ? 5.452 -2.724 -10.902 1.00 98.06 85 GLU A O 1
ATOM 691 N N . ILE A 1 86 ? 5.734 -1.518 -12.779 1.00 97.88 86 ILE A N 1
ATOM 692 C CA . ILE A 1 86 ? 5.064 -0.314 -12.278 1.00 97.88 86 ILE A CA 1
ATOM 693 C C . ILE A 1 86 ? 3.598 -0.623 -11.961 1.00 97.88 86 ILE A C 1
ATOM 695 O O . ILE A 1 86 ? 3.114 -0.250 -10.888 1.00 97.88 86 ILE A O 1
ATOM 699 N N . ALA A 1 87 ? 2.886 -1.324 -12.847 1.00 97.88 87 ALA A N 1
ATOM 700 C CA . ALA A 1 87 ? 1.493 -1.705 -12.623 1.00 97.88 87 ALA A CA 1
ATOM 701 C C . ALA A 1 87 ? 1.335 -2.606 -11.384 1.00 97.88 87 ALA A C 1
ATOM 703 O O . ALA A 1 87 ? 0.487 -2.339 -10.527 1.00 97.88 87 ALA A O 1
ATOM 704 N N . ILE A 1 88 ? 2.200 -3.616 -11.234 1.00 97.94 88 ILE A N 1
ATOM 705 C CA . ILE A 1 88 ? 2.221 -4.502 -10.059 1.00 97.94 88 ILE A CA 1
ATOM 706 C C . ILE A 1 88 ? 2.487 -3.698 -8.781 1.00 97.94 88 ILE A C 1
ATOM 708 O O . ILE A 1 88 ? 1.791 -3.865 -7.776 1.00 97.94 88 ILE A O 1
ATOM 712 N N . THR A 1 89 ? 3.474 -2.804 -8.809 1.00 98.00 89 THR A N 1
ATOM 713 C CA . THR A 1 89 ? 3.856 -1.990 -7.649 1.00 98.00 89 THR A CA 1
ATOM 714 C C . THR A 1 89 ? 2.734 -1.038 -7.244 1.00 98.00 89 THR A C 1
ATOM 716 O O . THR A 1 89 ? 2.406 -0.944 -6.061 1.00 98.00 89 THR A O 1
ATOM 719 N N . ARG A 1 90 ? 2.062 -0.404 -8.213 1.00 97.81 90 ARG A N 1
ATOM 720 C CA . ARG A 1 90 ? 0.863 0.413 -7.963 1.00 97.81 90 ARG A CA 1
ATOM 721 C C . ARG A 1 90 ? -0.255 -0.406 -7.315 1.00 97.81 90 ARG A C 1
ATOM 723 O O . ARG A 1 90 ? -0.866 0.066 -6.357 1.00 97.81 90 ARG A O 1
ATOM 730 N N . GLY A 1 91 ? -0.479 -1.639 -7.775 1.00 98.06 91 GLY A N 1
ATOM 731 C CA . GLY A 1 91 ? -1.428 -2.569 -7.158 1.00 98.06 91 GLY A CA 1
ATOM 732 C C . GLY A 1 91 ? -1.086 -2.876 -5.696 1.00 98.06 91 GLY A C 1
ATOM 733 O O . GLY A 1 91 ? -1.937 -2.735 -4.814 1.00 98.06 91 GLY A O 1
ATOM 734 N N . LYS A 1 92 ? 0.182 -3.200 -5.411 1.00 98.00 92 LYS A N 1
ATOM 735 C CA . LYS A 1 92 ? 0.674 -3.439 -4.042 1.00 98.00 92 LYS A CA 1
ATOM 736 C C . LYS A 1 92 ? 0.520 -2.206 -3.148 1.00 98.00 92 LYS A C 1
ATOM 738 O O . LYS A 1 92 ? 0.076 -2.337 -2.011 1.00 98.00 92 LYS A O 1
ATOM 743 N N . MET A 1 93 ? 0.821 -1.008 -3.653 1.00 97.56 93 MET A N 1
ATOM 744 C CA . MET A 1 93 ? 0.628 0.246 -2.911 1.00 97.56 93 MET A CA 1
ATOM 745 C C . MET A 1 93 ? -0.845 0.499 -2.577 1.00 97.56 93 MET A C 1
ATOM 747 O O . MET A 1 93 ? -1.164 0.907 -1.459 1.00 97.56 93 MET A O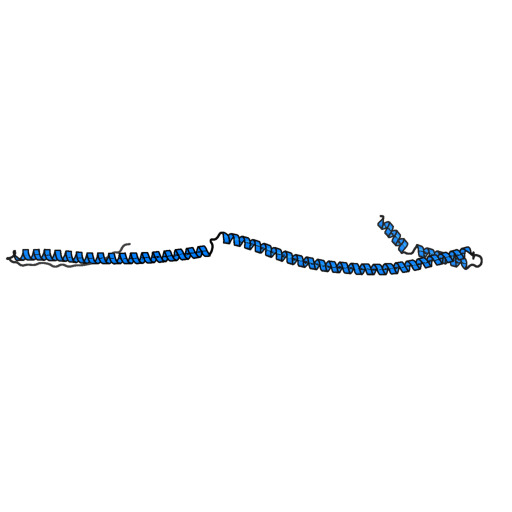 1
ATOM 751 N N . ALA A 1 94 ? -1.753 0.251 -3.525 1.00 97.81 94 ALA A N 1
ATOM 752 C CA . ALA A 1 94 ? -3.185 0.400 -3.295 1.00 97.81 94 ALA A CA 1
ATOM 753 C C . ALA A 1 94 ? -3.686 -0.572 -2.215 1.00 97.81 94 ALA A C 1
ATOM 755 O O . ALA A 1 94 ? -4.461 -0.166 -1.346 1.00 97.81 94 ALA A O 1
ATOM 756 N N . GLN A 1 95 ? -3.207 -1.819 -2.228 1.00 97.75 95 GLN A N 1
ATOM 757 C CA . GLN A 1 95 ? -3.533 -2.800 -1.195 1.00 97.75 95 GLN A CA 1
ATOM 758 C C . GLN A 1 95 ? -2.973 -2.390 0.172 1.00 97.75 95 GLN A C 1
ATOM 760 O O . GLN A 1 95 ? -3.732 -2.282 1.131 1.00 97.75 95 GLN A O 1
ATOM 765 N N . ALA A 1 96 ? -1.691 -2.024 0.244 1.00 97.50 96 ALA A N 1
ATOM 766 C CA . ALA A 1 96 ? -1.061 -1.564 1.481 1.00 97.50 96 ALA A CA 1
ATOM 767 C C . ALA A 1 96 ? -1.776 -0.343 2.087 1.00 97.50 96 ALA A C 1
ATOM 769 O O . ALA A 1 96 ? -1.887 -0.219 3.306 1.00 97.50 96 ALA A O 1
ATOM 770 N N . LYS A 1 97 ? -2.318 0.556 1.251 1.00 98.12 97 LYS A N 1
ATOM 771 C CA . LYS A 1 97 ? -3.128 1.690 1.714 1.00 98.12 97 LYS A CA 1
ATOM 772 C C . LYS A 1 97 ? -4.432 1.231 2.374 1.00 98.12 97 LYS A C 1
ATOM 774 O O . LYS A 1 97 ? -4.787 1.775 3.421 1.00 98.12 97 LYS A O 1
ATOM 779 N N . LYS A 1 98 ? -5.129 0.245 1.797 1.00 97.75 98 LYS A N 1
ATOM 780 C CA . LYS A 1 98 ? -6.341 -0.344 2.395 1.00 97.75 98 LYS A CA 1
ATOM 781 C C . LYS A 1 98 ? -6.013 -1.010 3.730 1.00 97.75 98 LYS A C 1
ATOM 783 O O . LYS A 1 98 ? -6.653 -0.704 4.737 1.00 97.75 98 LYS A O 1
ATOM 788 N N . ASP A 1 99 ? -4.959 -1.814 3.768 1.00 97.50 99 ASP A N 1
ATOM 789 C CA . ASP A 1 99 ? -4.533 -2.511 4.983 1.00 97.50 99 ASP A CA 1
ATOM 790 C C . ASP A 1 99 ? -4.153 -1.516 6.089 1.00 97.50 99 ASP A C 1
ATOM 792 O O . ASP A 1 99 ? -4.563 -1.664 7.240 1.00 97.50 99 ASP A O 1
ATOM 796 N N . LEU A 1 100 ? -3.463 -0.425 5.736 1.00 97.44 100 LEU A N 1
ATOM 797 C CA . LEU A 1 100 ? -3.132 0.649 6.672 1.00 97.44 100 LEU A CA 1
ATOM 798 C C . LEU A 1 100 ? -4.387 1.315 7.250 1.00 97.44 100 LEU A C 1
ATOM 800 O O . LEU A 1 100 ? -4.433 1.606 8.447 1.00 97.44 100 LEU A O 1
ATOM 804 N N . THR A 1 101 ? -5.404 1.579 6.425 1.00 97.31 101 THR A N 1
ATOM 805 C CA . THR A 1 101 ? -6.670 2.148 6.915 1.00 97.31 101 THR A CA 1
ATOM 806 C C . THR A 1 101 ? -7.405 1.201 7.859 1.00 97.31 101 THR A C 1
ATOM 808 O O . THR A 1 101 ? -7.865 1.646 8.911 1.00 97.31 101 THR A O 1
ATOM 811 N N . ALA A 1 102 ? -7.432 -0.099 7.555 1.00 97.00 102 ALA A N 1
ATOM 812 C CA . ALA A 1 102 ? -8.026 -1.112 8.422 1.00 97.00 102 ALA A CA 1
ATOM 813 C C . ALA A 1 102 ? -7.267 -1.224 9.755 1.00 97.00 102 ALA A C 1
ATOM 815 O O . ALA A 1 102 ? -7.870 -1.170 10.827 1.00 97.00 102 ALA A O 1
ATOM 816 N N . ALA A 1 103 ? -5.933 -1.265 9.714 1.00 97.56 103 ALA A N 1
ATOM 817 C CA . ALA A 1 103 ? -5.092 -1.300 10.908 1.00 97.56 103 ALA A CA 1
ATOM 818 C C . ALA A 1 103 ? -5.266 -0.046 11.786 1.00 97.56 103 ALA A C 1
ATOM 820 O O . ALA A 1 103 ? -5.301 -0.139 13.016 1.00 97.56 103 ALA A O 1
ATOM 821 N N . ARG A 1 104 ? -5.418 1.139 11.176 1.00 97.38 104 ARG A N 1
ATOM 822 C CA . ARG A 1 104 ? -5.722 2.383 11.905 1.00 97.38 104 ARG A CA 1
ATOM 823 C C . ARG A 1 104 ? -7.074 2.317 12.608 1.00 97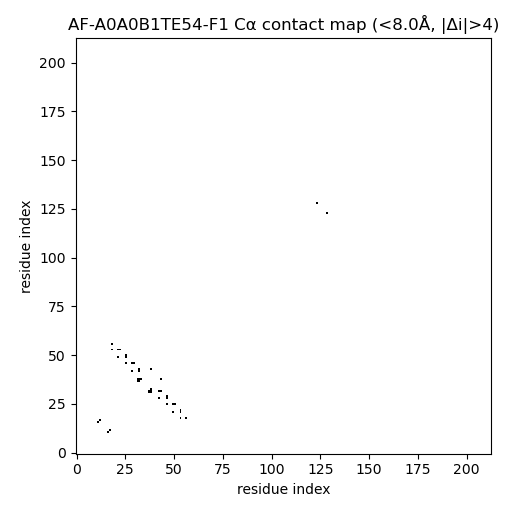.38 104 ARG A C 1
ATOM 825 O O . ARG A 1 104 ? -7.156 2.752 13.756 1.00 97.38 104 ARG A O 1
ATOM 832 N N . LEU A 1 105 ? -8.094 1.761 11.954 1.00 97.69 105 LEU A N 1
ATOM 833 C CA . LEU A 1 105 ? -9.413 1.570 12.555 1.00 97.69 105 LEU A CA 1
ATOM 834 C C . LEU A 1 105 ? -9.336 0.625 13.758 1.00 97.69 105 LEU A C 1
ATOM 836 O O . LEU A 1 105 ? -9.764 0.993 14.845 1.00 97.69 105 LEU A O 1
ATOM 840 N N . VAL A 1 106 ? -8.689 -0.534 13.608 1.00 97.69 106 VAL A N 1
ATOM 841 C CA . VAL A 1 106 ? -8.486 -1.484 14.717 1.00 97.69 106 VAL A CA 1
ATOM 842 C C . VAL A 1 106 ? -7.751 -0.822 15.883 1.00 97.69 106 VAL A C 1
ATOM 844 O O . VAL A 1 106 ? -8.141 -0.980 17.039 1.00 97.69 106 VAL A O 1
ATOM 847 N N . ARG A 1 107 ? -6.712 -0.025 15.602 1.00 97.50 107 ARG A N 1
ATOM 848 C CA . ARG A 1 107 ? -5.988 0.719 16.640 1.00 97.50 107 ARG A CA 1
ATOM 849 C C . ARG A 1 107 ? -6.882 1.737 17.349 1.00 97.50 107 ARG A C 1
ATOM 851 O O . ARG A 1 107 ? -6.749 1.888 18.561 1.00 97.50 107 ARG A O 1
ATOM 858 N N . LYS A 1 108 ? -7.746 2.447 16.619 1.00 97.81 108 LYS A N 1
ATOM 859 C CA . LYS A 1 108 ? -8.702 3.400 17.197 1.00 97.81 108 LYS A CA 1
ATOM 860 C C . LYS A 1 108 ? -9.692 2.673 18.108 1.00 97.81 108 LYS A C 1
ATOM 862 O O . LYS A 1 108 ? -9.759 3.011 19.284 1.00 97.81 108 LYS A O 1
ATOM 867 N N . ASN A 1 109 ? -10.322 1.611 17.613 1.00 97.44 109 ASN A N 1
ATOM 868 C CA . ASN A 1 109 ? -11.269 0.808 18.386 1.00 97.44 109 ASN A CA 1
ATOM 869 C C . ASN A 1 109 ? -10.610 0.240 19.650 1.00 97.44 109 ASN A C 1
ATOM 871 O O . ASN A 1 109 ? -11.172 0.318 20.732 1.00 97.44 109 ASN A O 1
ATOM 875 N N . ARG A 1 110 ? -9.367 -0.256 19.559 1.00 97.50 110 ARG A N 1
ATOM 876 C CA . ARG A 1 110 ? -8.630 -0.766 20.728 1.00 97.50 110 ARG A CA 1
ATOM 877 C C . ARG A 1 110 ? -8.388 0.305 21.795 1.00 97.50 110 ARG A C 1
ATOM 879 O O . ARG A 1 110 ? -8.427 -0.015 22.977 1.00 97.50 110 ARG A O 1
ATOM 886 N N . LYS A 1 111 ? -8.132 1.555 21.397 1.00 96.88 111 LYS A N 1
ATOM 887 C CA . LYS A 1 111 ? -7.998 2.674 22.344 1.00 96.88 111 LYS A CA 1
ATOM 888 C C . LYS A 1 111 ? -9.333 3.017 23.001 1.00 96.88 111 LYS A C 1
ATOM 890 O O . LYS A 1 111 ? -9.357 3.245 24.201 1.00 96.88 111 LYS A O 1
ATOM 895 N N . GLU A 1 112 ? -10.415 3.036 22.228 1.00 96.94 112 GLU A N 1
ATOM 896 C CA . GLU A 1 112 ? -11.767 3.286 22.744 1.00 96.94 112 GLU A CA 1
ATOM 897 C C . GLU A 1 112 ? -12.197 2.188 23.722 1.00 96.94 112 GLU A C 1
ATOM 899 O O . GLU A 1 112 ? -12.665 2.494 24.813 1.00 96.94 112 GLU A O 1
ATOM 904 N N . TYR A 1 113 ? -11.940 0.918 23.397 1.00 97.75 113 TYR A N 1
ATOM 905 C CA . TYR A 1 113 ? -12.182 -0.192 24.317 1.00 97.75 113 TYR A CA 1
ATOM 906 C C . TYR A 1 113 ? -11.335 -0.094 25.582 1.00 97.75 113 TYR A C 1
ATOM 908 O O . TYR A 1 113 ? -11.860 -0.315 26.663 1.00 97.75 113 TYR A O 1
ATOM 916 N N . ALA A 1 114 ? -10.054 0.271 25.481 1.00 96.69 114 ALA A N 1
ATOM 917 C CA . ALA A 1 114 ? -9.214 0.456 26.663 1.00 96.69 114 ALA A CA 1
ATOM 918 C C . ALA A 1 114 ? -9.737 1.578 27.579 1.00 96.69 114 ALA A C 1
ATOM 920 O O . ALA A 1 114 ? -9.702 1.430 28.795 1.00 96.69 114 ALA A O 1
ATOM 921 N N . LEU A 1 115 ? -10.254 2.670 27.002 1.00 96.56 115 LEU A N 1
ATOM 922 C CA . LEU A 1 115 ? -10.892 3.745 27.765 1.00 96.56 115 LEU A CA 1
ATOM 923 C C . LEU A 1 115 ? -12.158 3.248 28.479 1.00 96.56 115 LEU A C 1
ATOM 925 O O . LEU A 1 115 ? -12.325 3.505 29.665 1.00 96.56 115 LEU A O 1
ATOM 929 N N . LEU A 1 116 ? -13.027 2.525 27.765 1.00 96.12 116 LEU A N 1
ATOM 930 C CA . LEU A 1 116 ? -14.252 1.959 28.337 1.00 96.12 116 LEU A CA 1
ATOM 931 C C . LEU A 1 116 ? -13.952 0.958 29.452 1.00 96.12 116 LEU A C 1
ATOM 933 O O . LEU A 1 116 ? -14.627 0.980 30.471 1.00 96.12 116 LEU A O 1
ATOM 937 N N . VAL A 1 117 ? -12.939 0.108 29.275 1.00 95.88 117 VAL A N 1
ATOM 938 C CA . VAL A 1 117 ? -12.490 -0.823 30.317 1.00 95.88 117 VAL A CA 1
ATOM 939 C C . VAL A 1 117 ? -12.027 -0.053 31.549 1.00 95.88 117 VAL A C 1
ATOM 941 O O . VAL A 1 117 ? -12.503 -0.356 32.630 1.00 95.88 117 VAL A O 1
ATOM 944 N N . GLY A 1 118 ? -11.218 1.002 31.388 1.00 94.56 118 GLY A N 1
ATOM 945 C CA . GLY A 1 118 ? -10.819 1.846 32.519 1.00 94.56 118 GLY A CA 1
ATOM 946 C C . GLY A 1 118 ? -12.012 2.449 33.269 1.00 94.56 118 GLY A C 1
ATOM 947 O O . GLY A 1 118 ? -12.053 2.396 34.489 1.00 94.56 118 GLY A O 1
ATOM 948 N N . MET A 1 119 ? -13.027 2.941 32.548 1.00 94.62 119 MET A N 1
ATOM 949 C CA . MET A 1 119 ? -14.262 3.448 33.169 1.00 94.62 119 MET A CA 1
ATOM 950 C C . MET A 1 119 ? -15.079 2.358 33.881 1.00 94.62 119 MET A C 1
ATOM 952 O O . MET A 1 119 ? -15.786 2.651 34.841 1.00 94.62 119 MET A O 1
ATOM 956 N N . ILE A 1 120 ? -15.042 1.117 33.387 1.00 93.19 120 ILE A N 1
ATOM 957 C CA . ILE A 1 120 ? -15.736 -0.025 33.997 1.00 93.19 120 ILE A CA 1
ATOM 958 C C . ILE A 1 120 ? -14.989 -0.508 35.243 1.00 93.19 120 ILE A C 1
ATOM 960 O O . ILE A 1 120 ? -15.641 -0.867 36.216 1.00 93.19 120 ILE A O 1
ATOM 964 N N . ASP A 1 121 ? -13.657 -0.492 35.229 1.00 92.38 121 ASP A N 1
ATOM 965 C CA . ASP A 1 121 ? -12.819 -0.910 36.358 1.00 92.38 121 ASP A CA 1
ATOM 966 C C . ASP A 1 121 ? -12.976 0.020 37.577 1.00 92.38 121 ASP A C 1
ATOM 968 O O . ASP A 1 121 ? -12.815 -0.426 38.713 1.00 92.38 121 ASP A O 1
ATOM 972 N N . ASP A 1 122 ? -13.347 1.288 37.361 1.00 92.19 122 ASP A N 1
ATOM 973 C CA . ASP A 1 122 ? -13.690 2.233 38.435 1.00 92.19 122 ASP A CA 1
ATOM 974 C C . ASP A 1 122 ? -15.008 1.869 39.156 1.00 92.19 122 ASP A C 1
ATOM 976 O O . ASP A 1 122 ? -15.274 2.344 40.265 1.00 92.19 122 ASP A O 1
ATOM 980 N N . LEU A 1 123 ? -15.860 1.042 38.540 1.00 91.44 123 LEU A N 1
ATOM 981 C CA . LEU A 1 123 ? -17.129 0.601 39.113 1.00 91.44 123 LEU A CA 1
ATOM 982 C C . LEU A 1 123 ? -16.946 -0.709 39.901 1.00 91.44 123 LEU A C 1
ATOM 984 O O . LEU A 1 123 ? -16.180 -1.585 39.499 1.00 91.44 123 LEU A O 1
ATOM 988 N N . PRO A 1 124 ? -17.683 -0.902 41.012 1.00 91.00 124 PRO A N 1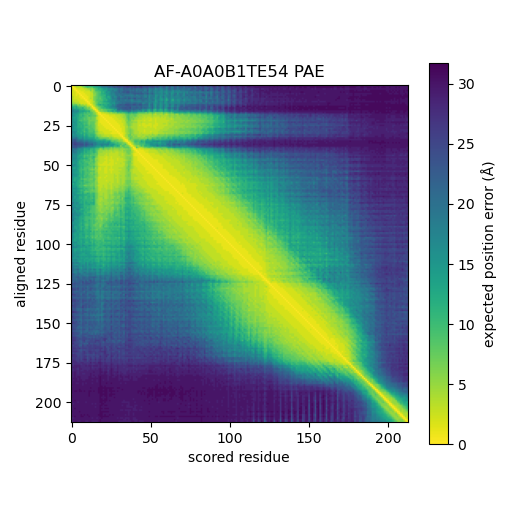
ATOM 989 C CA . PRO A 1 124 ? -17.618 -2.144 41.770 1.00 91.00 124 PRO A CA 1
ATOM 990 C C . PRO A 1 124 ? -18.084 -3.329 40.924 1.00 91.00 124 PRO A C 1
ATOM 992 O O . PRO A 1 124 ? -18.977 -3.213 40.077 1.00 91.00 124 PRO A O 1
ATOM 995 N N . SER A 1 125 ? -17.517 -4.502 41.204 1.00 93.25 125 SER A N 1
ATOM 996 C CA . SER A 1 125 ? -17.850 -5.712 40.461 1.00 93.25 125 SER A CA 1
ATOM 997 C C . SER A 1 125 ? -19.348 -6.013 40.533 1.00 93.25 125 SER A C 1
ATOM 999 O O . SER A 1 125 ? -20.005 -5.875 41.573 1.00 93.25 125 SER A O 1
ATOM 1001 N N . ARG A 1 126 ? -19.899 -6.504 39.420 1.00 92.81 126 ARG A N 1
ATOM 1002 C CA . ARG A 1 126 ? -21.299 -6.938 39.352 1.00 92.81 126 ARG A CA 1
ATOM 1003 C C . ARG A 1 126 ? -21.613 -8.015 40.396 1.00 92.81 126 ARG A C 1
ATOM 1005 O O . ARG A 1 126 ? -22.704 -8.024 40.954 1.00 92.81 126 ARG A O 1
ATOM 1012 N N . ALA A 1 127 ? -20.663 -8.905 40.678 1.00 93.19 127 ALA A N 1
ATOM 1013 C CA . ALA A 1 127 ? -20.828 -9.953 41.687 1.00 93.19 127 ALA A CA 1
ATOM 1014 C C . ALA A 1 127 ? -20.889 -9.385 43.117 1.00 93.19 127 ALA A C 1
ATOM 1016 O O . ALA A 1 127 ? -21.639 -9.869 43.958 1.00 93.19 127 ALA A O 1
ATOM 1017 N N . GLU A 1 128 ? -20.120 -8.333 43.397 1.00 92.44 128 GLU A N 1
ATOM 1018 C CA . GLU A 1 128 ? -20.122 -7.686 44.712 1.00 92.44 128 GLU A CA 1
ATOM 1019 C C . GLU A 1 128 ? -21.396 -6.873 44.938 1.00 92.44 128 GLU A C 1
ATOM 1021 O O . GLU A 1 128 ? -21.983 -6.916 46.014 1.00 92.44 128 GLU A O 1
ATOM 1026 N N . THR A 1 129 ? -21.842 -6.138 43.919 1.00 94.06 129 THR A N 1
ATOM 1027 C CA . THR A 1 129 ? -23.082 -5.349 43.981 1.00 94.06 129 THR A CA 1
ATOM 1028 C C . THR A 1 129 ? -24.329 -6.221 44.078 1.00 94.06 129 THR A C 1
ATOM 1030 O O . THR A 1 129 ? -25.253 -5.861 44.800 1.00 94.06 129 THR A O 1
ATOM 1033 N N . THR A 1 130 ? -24.350 -7.377 43.410 1.00 95.06 130 THR A N 1
ATOM 1034 C CA . THR A 1 130 ? -25.446 -8.355 43.541 1.00 95.06 130 THR A CA 1
ATOM 1035 C C . THR A 1 130 ? -25.502 -8.969 44.934 1.00 95.06 130 THR A C 1
ATOM 1037 O O . THR A 1 130 ? -26.572 -8.948 45.529 1.00 95.06 130 THR A O 1
ATOM 1040 N N . ARG A 1 131 ? -24.366 -9.381 45.513 1.00 95.81 131 ARG A N 1
ATOM 1041 C CA . ARG A 1 131 ? -24.326 -9.841 46.915 1.00 95.81 131 ARG A CA 1
ATOM 1042 C C . ARG A 1 131 ? -24.828 -8.787 47.896 1.00 95.81 131 ARG A C 1
ATOM 1044 O O . ARG A 1 131 ? -25.698 -9.073 48.700 1.00 95.81 131 ARG A O 1
ATOM 1051 N N . LYS A 1 132 ? -24.351 -7.542 47.781 1.00 95.12 132 LYS A N 1
ATOM 1052 C CA . LYS A 1 132 ? -24.825 -6.443 48.641 1.00 95.12 132 LYS A CA 1
ATOM 1053 C C . LYS A 1 132 ? -26.332 -6.205 48.512 1.00 95.12 132 LYS A C 1
ATOM 1055 O O . LYS A 1 132 ? -26.965 -5.821 49.487 1.00 95.12 132 LYS A O 1
ATOM 1060 N N . LEU A 1 133 ? -26.901 -6.386 47.318 1.00 96.19 133 LEU A N 1
ATOM 1061 C CA . LEU A 1 133 ? -28.347 -6.290 47.113 1.00 96.19 133 LEU A CA 1
ATOM 1062 C C . LEU A 1 133 ? -29.096 -7.436 47.794 1.00 96.19 133 LEU A C 1
ATOM 1064 O O . LEU A 1 133 ? -30.124 -7.173 48.408 1.00 96.19 133 LEU A O 1
ATOM 1068 N N . GLU A 1 134 ? -28.593 -8.666 47.692 1.00 96.44 134 GLU A N 1
ATOM 1069 C CA . GLU A 1 134 ? -29.164 -9.842 48.363 1.00 96.44 134 GLU A CA 1
ATOM 1070 C C . GLU A 1 134 ? -29.124 -9.673 49.890 1.00 96.44 134 GLU A C 1
ATOM 1072 O O . GLU A 1 134 ? -30.166 -9.774 50.535 1.00 96.44 134 GLU A O 1
ATOM 1077 N N . ASP A 1 135 ? -27.975 -9.282 50.449 1.00 96.19 135 ASP A N 1
ATOM 1078 C CA . ASP A 1 135 ? -27.812 -9.027 51.887 1.00 96.19 135 ASP A CA 1
ATOM 1079 C C . ASP A 1 135 ? -28.794 -7.942 52.378 1.00 96.19 135 ASP A C 1
ATOM 1081 O O . ASP A 1 135 ? -29.515 -8.127 53.358 1.00 96.19 135 ASP A O 1
ATOM 1085 N N . MET A 1 136 ? -28.893 -6.818 51.655 1.00 95.88 136 MET A N 1
ATOM 1086 C CA . MET A 1 136 ? -29.827 -5.732 51.986 1.00 95.88 136 MET A CA 1
ATOM 1087 C C . MET A 1 136 ? -31.296 -6.172 51.888 1.00 95.88 136 MET A C 1
ATOM 1089 O O . MET A 1 136 ? -32.133 -5.693 52.652 1.00 95.88 136 MET A O 1
ATOM 1093 N N . GLN A 1 137 ? -31.635 -7.059 50.948 1.00 96.38 137 GLN A N 1
ATOM 1094 C CA . GLN A 1 137 ? -32.985 -7.615 50.829 1.00 96.38 137 GLN A CA 1
ATOM 1095 C C . GLN A 1 137 ? -33.322 -8.527 52.011 1.00 96.38 137 GLN A C 1
ATOM 1097 O O . GLN A 1 137 ? -34.428 -8.431 52.547 1.00 96.38 137 GLN A O 1
ATOM 1102 N N . GLU A 1 138 ? -32.383 -9.369 52.446 1.00 96.69 138 GLU A N 1
ATOM 1103 C CA . GLU A 1 138 ? -32.557 -10.208 53.634 1.00 96.69 138 GLU A CA 1
ATOM 1104 C C . GLU A 1 138 ? -32.712 -9.365 54.904 1.00 96.69 138 GLU A C 1
ATOM 1106 O O . GLU A 1 138 ? -33.630 -9.604 55.692 1.00 96.69 138 GLU A O 1
ATOM 1111 N N . GLU A 1 139 ? -31.876 -8.341 55.091 1.00 96.62 139 GLU A N 1
ATOM 1112 C CA . GLU A 1 139 ? -31.988 -7.421 56.228 1.00 96.62 139 GLU A CA 1
ATOM 1113 C C . GLU A 1 139 ? -33.344 -6.706 56.251 1.00 96.62 139 GLU A C 1
ATOM 1115 O O . GLU A 1 139 ? -33.980 -6.600 57.305 1.00 96.62 139 GLU A O 1
ATOM 1120 N N . LEU A 1 140 ? -33.821 -6.251 55.090 1.00 96.81 140 LEU A N 1
ATOM 1121 C CA . LEU A 1 140 ? -35.109 -5.576 54.970 1.00 96.81 140 LEU A CA 1
ATOM 1122 C C . LEU A 1 140 ? -36.274 -6.519 55.304 1.00 96.81 140 LEU A C 1
ATOM 1124 O O . LEU A 1 140 ? -37.189 -6.123 56.028 1.00 96.81 140 LEU A O 1
ATOM 1128 N N . ALA A 1 141 ? -36.215 -7.774 54.851 1.00 96.44 141 ALA A N 1
ATOM 1129 C CA . ALA A 1 141 ? -37.200 -8.795 55.202 1.00 96.44 141 ALA A CA 1
ATOM 1130 C C . ALA A 1 141 ? -37.210 -9.087 56.715 1.00 96.44 141 ALA A C 1
ATOM 1132 O O . ALA A 1 141 ? -38.274 -9.111 57.335 1.00 96.44 141 ALA A O 1
ATOM 1133 N N . GLN A 1 142 ? -36.034 -9.220 57.339 1.00 96.50 142 GLN A N 1
ATOM 1134 C CA . GLN A 1 142 ? -35.918 -9.429 58.788 1.00 96.50 142 GLN A CA 1
ATOM 1135 C C . GLN A 1 142 ? -36.452 -8.238 59.597 1.00 96.50 142 GLN A C 1
ATOM 1137 O O . GLN A 1 142 ? -37.080 -8.420 60.644 1.00 96.50 142 GLN A O 1
ATOM 1142 N N . GLN A 1 143 ? -36.206 -7.005 59.142 1.00 96.12 143 GLN A N 1
ATOM 1143 C CA . GLN A 1 143 ? -36.745 -5.807 59.788 1.00 96.12 143 GLN A CA 1
ATOM 1144 C C . GLN A 1 143 ? -38.267 -5.729 59.670 1.00 96.12 143 GLN A C 1
ATOM 1146 O O . GLN A 1 143 ? -38.927 -5.421 60.663 1.00 96.12 143 GLN A O 1
ATOM 1151 N N . GLN A 1 144 ? -38.827 -6.057 58.503 1.00 96.38 144 GLN A N 1
ATOM 1152 C CA . GLN A 1 144 ? -40.277 -6.129 58.310 1.00 96.38 144 GLN A CA 1
ATOM 1153 C C . GLN A 1 144 ? -40.916 -7.179 59.224 1.00 96.38 144 GLN A C 1
ATOM 1155 O O . GLN A 1 144 ? -41.929 -6.896 59.863 1.00 96.38 144 GLN A O 1
ATOM 1160 N N . GLU A 1 145 ? -40.305 -8.358 59.358 1.00 96.62 145 GLU A N 1
ATOM 1161 C CA . GLU A 1 145 ? -40.796 -9.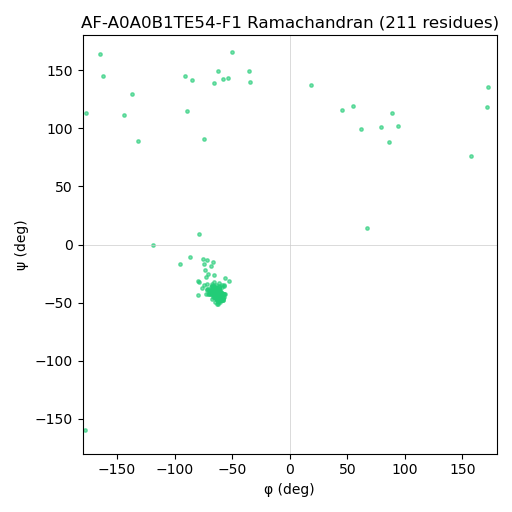393 60.271 1.00 96.62 145 GLU A CA 1
ATOM 1162 C C . GLU A 1 145 ? -40.750 -8.921 61.733 1.00 96.62 145 GLU A C 1
ATOM 1164 O O . GLU A 1 145 ? -41.739 -9.033 62.462 1.00 96.62 145 GLU A O 1
ATOM 1169 N N . ARG A 1 146 ? -39.635 -8.317 62.170 1.00 95.88 146 ARG A N 1
ATOM 1170 C CA . ARG A 1 146 ? -39.533 -7.728 63.517 1.00 95.88 146 ARG A CA 1
ATOM 1171 C C . ARG A 1 146 ? -40.580 -6.650 63.758 1.00 95.88 146 ARG A C 1
ATOM 1173 O O . ARG A 1 146 ? -41.151 -6.602 64.848 1.00 95.88 146 ARG A O 1
ATOM 1180 N N . GLN A 1 147 ? -40.824 -5.789 62.775 1.00 96.31 147 GLN A N 1
ATOM 1181 C CA . GLN A 1 147 ? -41.846 -4.756 62.875 1.00 96.31 147 GLN A CA 1
ATOM 1182 C C . GLN A 1 147 ? -43.230 -5.383 63.076 1.00 96.31 147 GLN A C 1
ATOM 1184 O O . GLN A 1 147 ? -43.921 -5.012 64.023 1.00 96.31 147 GLN A O 1
ATOM 1189 N N . GLN A 1 148 ? -43.593 -6.389 62.275 1.00 96.31 148 GLN A N 1
ATOM 1190 C CA . GLN A 1 148 ? -44.864 -7.108 62.423 1.00 96.31 148 GLN A CA 1
ATOM 1191 C C . GLN A 1 148 ? -44.999 -7.765 63.805 1.00 96.31 148 GLN A C 1
ATOM 1193 O O . GLN A 1 148 ? -46.048 -7.667 64.444 1.00 96.31 148 GLN A O 1
ATOM 1198 N N . GLN A 1 149 ? -43.932 -8.389 64.317 1.00 95.56 149 GLN A N 1
ATOM 1199 C CA . GLN A 1 149 ? -43.930 -8.984 65.658 1.00 95.56 149 GLN A CA 1
ATOM 1200 C C . GLN A 1 149 ? -44.126 -7.933 66.764 1.00 95.56 149 GLN A C 1
ATOM 1202 O O . GLN A 1 149 ? -44.836 -8.177 67.744 1.00 95.56 149 GLN A O 1
ATOM 1207 N N . LEU A 1 150 ? -43.503 -6.758 66.635 1.00 95.75 150 LEU A N 1
ATOM 1208 C CA . LEU A 1 150 ? -43.659 -5.659 67.590 1.00 95.75 150 LEU A CA 1
ATOM 1209 C C . LEU A 1 150 ? -45.062 -5.049 67.537 1.00 95.75 150 LEU A C 1
ATOM 1211 O O . LEU A 1 150 ? -45.640 -4.793 68.593 1.00 95.75 150 LEU A O 1
ATOM 1215 N N . GLU A 1 151 ? -45.625 -4.863 66.344 1.00 95.50 151 GLU A N 1
ATOM 1216 C CA . GLU A 1 151 ? -47.003 -4.400 66.151 1.00 95.50 151 GLU A CA 1
ATOM 1217 C C . GLU A 1 151 ? -48.015 -5.379 66.764 1.00 95.50 151 GLU A C 1
ATOM 1219 O O . GLU A 1 151 ? -48.932 -4.954 67.472 1.00 95.50 151 GLU A O 1
ATOM 1224 N N . ALA A 1 152 ? -47.804 -6.689 66.596 1.00 95.25 152 ALA A N 1
ATOM 1225 C CA . ALA A 1 152 ? -48.619 -7.720 67.237 1.00 95.25 152 ALA A CA 1
ATOM 1226 C C . ALA A 1 152 ? -48.533 -7.661 68.774 1.00 95.25 152 ALA A C 1
ATOM 1228 O O . ALA A 1 152 ? -49.554 -7.689 69.457 1.00 95.25 152 ALA A O 1
ATOM 1229 N N . ARG A 1 153 ? -47.332 -7.497 69.344 1.00 95.81 153 ARG A N 1
ATOM 1230 C CA . ARG A 1 153 ? -47.169 -7.328 70.803 1.00 95.81 153 ARG A CA 1
ATOM 1231 C C . ARG A 1 153 ? -47.810 -6.040 71.323 1.00 95.81 153 ARG A C 1
ATOM 1233 O O . ARG A 1 153 ? -48.327 -6.011 72.440 1.00 95.81 153 ARG A O 1
ATOM 1240 N N . LEU A 1 154 ? -47.752 -4.958 70.549 1.00 96.00 154 LEU A N 1
ATOM 1241 C CA . LEU A 1 154 ? -48.399 -3.692 70.895 1.00 96.00 154 LEU A CA 1
ATOM 1242 C C . LEU A 1 154 ? -49.923 -3.824 70.903 1.00 96.00 154 LEU A C 1
ATOM 1244 O O . LEU A 1 154 ? -50.565 -3.319 71.825 1.00 96.00 154 LEU A O 1
ATOM 1248 N N . SER A 1 155 ? -50.496 -4.516 69.917 1.00 95.44 155 SER A N 1
ATOM 1249 C CA . SER A 1 155 ? -51.941 -4.750 69.854 1.00 95.44 155 SER A CA 1
ATOM 1250 C C . SER A 1 155 ? -52.422 -5.622 71.018 1.00 95.44 155 SER A C 1
ATOM 1252 O O . SER A 1 155 ? -53.406 -5.277 71.669 1.00 95.44 155 SER A O 1
ATOM 1254 N N . GLU A 1 156 ? -51.675 -6.669 71.374 1.00 95.19 156 GLU A N 1
ATOM 1255 C CA . GLU A 1 156 ? -51.961 -7.513 72.537 1.00 95.19 156 GLU A CA 1
ATOM 1256 C C . GLU A 1 156 ? -51.946 -6.702 73.844 1.00 95.19 156 GLU A C 1
ATOM 1258 O O . GLU A 1 156 ? -52.890 -6.757 74.631 1.00 95.19 156 GLU A O 1
ATOM 1263 N N . ARG A 1 157 ? -50.925 -5.859 74.056 1.00 94.12 157 ARG A N 1
ATOM 1264 C CA . ARG A 1 157 ? -50.869 -4.962 75.226 1.00 94.12 157 ARG A CA 1
ATOM 1265 C C . ARG A 1 157 ? -52.026 -3.967 75.258 1.00 94.12 157 ARG A C 1
ATOM 1267 O O . ARG A 1 157 ? -52.556 -3.691 76.333 1.00 94.12 157 ARG A O 1
ATOM 1274 N N . ARG A 1 158 ? -52.432 -3.436 74.101 1.00 94.75 158 ARG A N 1
ATOM 1275 C CA . ARG A 1 158 ? -53.603 -2.557 73.990 1.00 94.75 158 ARG A CA 1
ATOM 1276 C C . ARG A 1 158 ? -54.884 -3.296 74.387 1.00 94.75 158 ARG A C 1
ATOM 1278 O O . ARG A 1 158 ? -55.698 -2.724 75.107 1.00 94.75 158 ARG A O 1
ATOM 1285 N N . ASN A 1 159 ? -55.020 -4.564 74.001 1.00 94.25 159 ASN A N 1
ATOM 1286 C CA . ASN A 1 159 ? -56.138 -5.416 74.408 1.00 94.25 159 ASN A CA 1
ATOM 1287 C C . ASN A 1 159 ? -56.120 -5.699 75.919 1.00 94.25 159 ASN A C 1
ATOM 1289 O O . ASN A 1 159 ? -57.158 -5.574 76.564 1.00 94.25 159 ASN A O 1
ATOM 1293 N N . HIS A 1 160 ? -54.955 -5.999 76.508 1.00 93.50 160 HIS A N 1
ATOM 1294 C CA . HIS A 1 160 ? -54.815 -6.177 77.960 1.00 93.50 160 HIS A CA 1
ATOM 1295 C C . HIS A 1 160 ? -55.201 -4.916 78.744 1.00 93.50 160 HIS A C 1
ATOM 1297 O O . HIS A 1 160 ? -55.941 -5.005 79.722 1.00 93.50 160 HIS A O 1
ATOM 1303 N N . LEU A 1 161 ? -54.753 -3.735 78.303 1.00 94.19 161 LEU A N 1
ATOM 1304 C CA . LEU A 1 161 ? -55.148 -2.457 78.905 1.00 94.19 161 LEU A CA 1
ATOM 1305 C C . LEU A 1 161 ? -56.652 -2.208 78.783 1.00 94.19 161 LEU A C 1
ATOM 1307 O O . LEU A 1 161 ? -57.273 -1.723 79.724 1.00 94.19 161 LEU A O 1
ATOM 1311 N N . HIS A 1 162 ? -57.249 -2.556 77.642 1.00 94.06 162 HIS A N 1
ATOM 1312 C CA . HIS A 1 162 ? -58.689 -2.427 77.457 1.00 94.06 162 HIS A CA 1
ATOM 1313 C C . HIS A 1 162 ? -59.470 -3.353 78.400 1.00 94.06 162 HIS A C 1
ATOM 1315 O O . HIS A 1 162 ? -60.396 -2.898 79.064 1.00 94.06 162 HIS A O 1
ATOM 1321 N N . ALA A 1 163 ? -59.051 -4.615 78.533 1.00 94.19 163 ALA A N 1
ATOM 1322 C CA . ALA A 1 163 ? -59.638 -5.554 79.486 1.00 94.19 163 ALA A CA 1
ATOM 1323 C C . ALA A 1 163 ? -59.508 -5.062 80.938 1.00 94.19 163 ALA A C 1
ATOM 1325 O O . ALA A 1 163 ? -60.478 -5.102 81.691 1.00 94.19 163 ALA A O 1
ATOM 1326 N N . LEU A 1 164 ? -58.340 -4.534 81.319 1.00 93.94 164 LEU A N 1
ATOM 1327 C CA . LEU A 1 164 ? -58.118 -3.957 82.645 1.00 93.94 164 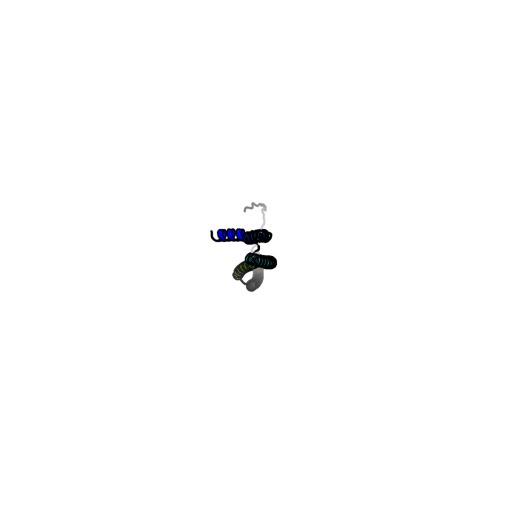LEU A CA 1
ATOM 1328 C C . LEU A 1 164 ? -59.004 -2.728 82.898 1.00 93.94 164 LEU A C 1
ATOM 1330 O O . LEU A 1 164 ? -59.570 -2.609 83.980 1.00 93.94 164 LEU A O 1
ATOM 1334 N N . ASN A 1 165 ? -59.193 -1.859 81.901 1.00 92.62 165 ASN A N 1
ATOM 1335 C CA . ASN A 1 165 ? -60.134 -0.738 81.990 1.00 92.62 165 ASN A CA 1
ATOM 1336 C C . ASN A 1 165 ? -61.582 -1.206 82.188 1.00 92.62 165 ASN A C 1
ATOM 1338 O O . ASN A 1 165 ? -62.303 -0.600 82.975 1.00 92.62 165 ASN A O 1
ATOM 1342 N N . ILE A 1 166 ? -62.009 -2.285 81.522 1.00 92.69 166 ILE A N 1
ATOM 1343 C CA . ILE A 1 166 ? -63.344 -2.871 81.731 1.00 92.69 166 ILE A CA 1
ATOM 1344 C C . ILE A 1 166 ? -63.474 -3.407 83.162 1.00 92.69 166 ILE A C 1
ATOM 1346 O O . ILE A 1 166 ? -64.473 -3.143 83.825 1.00 92.69 166 ILE A O 1
ATOM 1350 N N . ILE A 1 167 ? -62.463 -4.124 83.663 1.00 92.62 167 ILE A N 1
ATOM 1351 C CA . ILE A 1 167 ? -62.448 -4.634 85.042 1.00 92.62 167 ILE A CA 1
ATOM 1352 C C . ILE A 1 167 ? -62.512 -3.476 86.046 1.00 92.62 167 ILE A C 1
ATOM 1354 O O . ILE A 1 167 ? -63.314 -3.532 86.971 1.00 92.62 167 ILE A O 1
ATOM 1358 N N . LEU A 1 168 ? -61.720 -2.417 85.853 1.00 90.56 168 LEU A N 1
ATOM 1359 C CA . LEU A 1 168 ? -61.752 -1.223 86.702 1.00 90.56 168 LEU A CA 1
ATOM 1360 C C . LEU A 1 168 ? -63.117 -0.533 86.674 1.00 90.56 168 LEU A C 1
ATOM 1362 O O . LEU A 1 168 ? -63.624 -0.182 87.732 1.00 90.56 168 LEU A O 1
ATOM 1366 N N . ALA A 1 169 ? -63.729 -0.375 85.498 1.00 88.94 169 ALA A N 1
ATOM 1367 C CA . ALA A 1 169 ? -65.069 0.194 85.379 1.00 88.94 169 ALA A CA 1
ATOM 1368 C C . ALA A 1 169 ? -66.119 -0.669 86.100 1.00 88.94 169 ALA A C 1
ATOM 1370 O O . ALA A 1 169 ? -66.989 -0.139 86.787 1.00 88.94 169 ALA A O 1
ATOM 1371 N N . ASN A 1 170 ? -66.009 -1.997 86.003 1.00 87.94 170 ASN A N 1
ATOM 1372 C CA . ASN A 1 170 ? -66.882 -2.920 86.726 1.00 87.94 170 ASN A CA 1
ATOM 1373 C C . ASN A 1 170 ? -66.668 -2.845 88.243 1.00 87.94 170 ASN A C 1
ATOM 1375 O O . ASN A 1 170 ? -67.647 -2.852 88.976 1.00 87.94 170 ASN A O 1
ATOM 1379 N N . PHE A 1 171 ? -65.424 -2.739 88.721 1.00 86.88 171 PHE A N 1
ATOM 1380 C CA . PHE A 1 171 ? -65.129 -2.537 90.145 1.00 86.88 171 PHE A CA 1
ATOM 1381 C C . PHE A 1 171 ? -65.637 -1.190 90.655 1.00 86.88 171 PHE A C 1
ATOM 1383 O O . PHE A 1 171 ? -66.213 -1.137 91.730 1.00 86.88 171 PHE A O 1
ATOM 1390 N N . GLN A 1 172 ? -65.461 -0.110 89.890 1.00 86.38 172 GLN A N 1
ATOM 1391 C CA . GLN A 1 172 ? -66.025 1.200 90.227 1.00 86.38 172 GLN A CA 1
ATOM 1392 C C . GLN A 1 172 ? -67.546 1.141 90.320 1.00 86.38 172 GLN A C 1
ATOM 1394 O O . GLN A 1 172 ? -68.120 1.730 91.227 1.00 86.38 172 GLN A O 1
ATOM 1399 N N . LYS A 1 173 ? -68.190 0.409 89.407 1.00 85.38 173 LYS A N 1
ATOM 1400 C CA . LYS A 1 173 ? -69.628 0.176 89.462 1.00 85.38 173 LYS A CA 1
ATOM 1401 C C . LYS A 1 173 ? -70.021 -0.647 90.691 1.00 85.38 173 LYS A C 1
ATOM 1403 O O . LYS A 1 173 ? -70.946 -0.254 91.376 1.00 85.38 173 LYS A O 1
ATOM 1408 N N . LEU A 1 174 ? -69.294 -1.720 91.002 1.00 82.81 174 LEU A N 1
ATOM 1409 C CA . LEU A 1 174 ? -69.550 -2.548 92.184 1.00 82.81 174 LEU A CA 1
ATOM 1410 C C . LEU A 1 174 ? -69.407 -1.746 93.487 1.00 82.81 174 LEU A C 1
ATOM 1412 O O . LEU A 1 174 ? -70.255 -1.857 94.356 1.00 82.81 174 LEU A O 1
ATOM 1416 N N . LEU A 1 175 ? -68.374 -0.903 93.589 1.00 81.00 175 LEU A N 1
ATOM 1417 C CA . LEU A 1 175 ? -68.183 0.005 94.723 1.00 81.00 175 LEU A CA 1
ATOM 1418 C C . LEU A 1 175 ? -69.299 1.053 94.807 1.00 81.00 175 LEU A C 1
ATOM 1420 O O . LEU A 1 175 ? -69.781 1.336 95.893 1.00 81.00 175 LEU A O 1
ATOM 1424 N N . ALA A 1 176 ? -69.738 1.608 93.673 1.00 78.44 176 ALA A N 1
ATOM 1425 C CA . ALA A 1 176 ? -70.863 2.541 93.649 1.00 78.44 176 ALA A CA 1
ATOM 1426 C C . ALA A 1 176 ? -72.191 1.857 94.026 1.00 78.44 176 ALA A C 1
ATOM 1428 O O . ALA A 1 176 ? -73.029 2.471 94.682 1.00 78.44 176 ALA A O 1
ATOM 1429 N N . ASP A 1 177 ? -72.373 0.597 93.625 1.00 73.81 177 ASP A N 1
ATOM 1430 C CA . ASP A 1 177 ? -73.537 -0.220 93.962 1.00 73.81 177 ASP A CA 1
ATOM 1431 C C . ASP A 1 177 ? -73.518 -0.590 95.467 1.00 73.81 177 ASP A C 1
ATOM 1433 O O . ASP A 1 177 ? -74.544 -0.424 96.123 1.00 73.81 177 ASP A O 1
ATOM 1437 N N . GLU A 1 178 ? -72.366 -0.968 96.047 1.00 62.62 178 GLU A N 1
ATOM 1438 C CA . GLU A 1 178 ? -72.172 -1.203 97.496 1.00 62.62 178 GLU A CA 1
ATOM 1439 C C . GLU A 1 178 ? -72.369 0.073 98.334 1.00 62.62 178 GLU A C 1
ATOM 1441 O O . GLU A 1 178 ? -73.053 0.034 99.355 1.00 62.62 178 GLU A O 1
ATOM 1446 N N . ASP A 1 179 ? -71.845 1.222 97.894 1.00 60.38 179 ASP A N 1
ATOM 1447 C CA . ASP A 1 179 ? -72.112 2.520 98.530 1.00 60.38 179 ASP A CA 1
ATOM 1448 C C . ASP A 1 179 ? -73.615 2.866 98.476 1.00 60.38 179 ASP A C 1
ATOM 1450 O O . ASP A 1 179 ? -74.151 3.466 99.412 1.00 60.38 179 ASP A O 1
ATOM 1454 N N . SER A 1 180 ? -74.325 2.453 97.417 1.00 59.25 180 SER A N 1
ATOM 1455 C CA . SER A 1 180 ? -75.781 2.615 97.311 1.00 59.25 180 SER A CA 1
ATOM 1456 C C . SER A 1 180 ? -76.562 1.634 98.194 1.00 59.25 180 SER A C 1
ATOM 1458 O O . SER A 1 180 ? -77.600 2.006 98.735 1.00 59.25 180 SER A O 1
ATOM 1460 N N . GLU A 1 181 ? -76.084 0.400 98.381 1.00 58.41 181 GLU A N 1
ATOM 1461 C CA . GLU A 1 181 ? -76.698 -0.579 99.288 1.00 58.41 181 GLU A CA 1
ATOM 1462 C C . GLU A 1 181 ? -76.488 -0.180 100.754 1.00 58.41 181 GLU A C 1
ATOM 1464 O O . GLU A 1 181 ? -77.429 -0.256 101.537 1.00 58.41 181 GLU A O 1
ATOM 1469 N N . LEU A 1 182 ? -75.317 0.358 101.113 1.00 55.38 182 LEU A N 1
ATOM 1470 C CA . LEU A 1 182 ? -75.049 0.927 102.439 1.00 55.38 182 LEU A CA 1
ATOM 1471 C C . LEU A 1 182 ? -75.863 2.203 102.708 1.00 55.38 182 LEU A C 1
ATOM 1473 O O . LEU A 1 182 ? -76.291 2.430 103.842 1.00 55.38 182 LEU A O 1
ATOM 1477 N N . ALA A 1 183 ? -76.116 3.022 101.682 1.00 55.19 183 ALA A N 1
ATOM 1478 C CA . ALA A 1 183 ? -77.037 4.152 101.782 1.00 55.19 183 ALA A CA 1
ATOM 1479 C C . ALA A 1 183 ? -78.501 3.691 101.936 1.00 55.19 183 ALA A C 1
ATOM 1481 O O . ALA A 1 183 ? -79.231 4.252 102.748 1.00 55.19 183 ALA A O 1
ATOM 1482 N N . ASN A 1 184 ? -78.916 2.629 101.236 1.00 50.09 184 ASN A N 1
ATOM 1483 C CA . ASN A 1 184 ? -80.268 2.067 101.342 1.00 50.09 184 ASN A CA 1
ATOM 1484 C C . ASN A 1 184 ? -80.520 1.326 102.674 1.00 50.09 184 ASN A C 1
ATOM 1486 O O . ASN A 1 184 ? -81.627 1.405 103.206 1.00 50.09 184 ASN A O 1
ATOM 1490 N N . ASP A 1 185 ? -79.516 0.655 103.252 1.00 45.25 185 ASP A N 1
ATOM 1491 C CA . ASP A 1 185 ? -79.613 0.036 104.589 1.00 45.25 185 ASP A CA 1
ATOM 1492 C C . ASP A 1 185 ? -79.607 1.091 105.714 1.00 45.25 185 ASP A C 1
ATOM 1494 O O . ASP A 1 185 ? -80.227 0.894 106.763 1.00 45.25 185 ASP A O 1
ATOM 1498 N N . ALA A 1 186 ? -78.975 2.252 105.494 1.00 45.62 186 ALA A N 1
ATOM 1499 C CA . ALA A 1 186 ? -79.098 3.407 106.383 1.00 45.62 186 ALA A CA 1
ATOM 1500 C C . ALA A 1 186 ? -80.485 4.079 106.275 1.00 45.62 186 ALA A C 1
ATOM 1502 O O . ALA A 1 186 ? -81.066 4.455 107.298 1.00 45.62 186 ALA A O 1
ATOM 1503 N N . GLU A 1 187 ? -81.060 4.165 105.070 1.00 44.50 187 GLU A N 1
ATOM 1504 C CA . GLU A 1 187 ? -82.385 4.758 104.827 1.00 44.50 187 GLU A CA 1
ATOM 1505 C C . GLU A 1 187 ? -83.564 3.885 105.302 1.00 44.50 187 GLU A C 1
ATOM 1507 O O . GLU A 1 187 ? -84.622 4.425 105.622 1.00 44.50 187 GLU A O 1
ATOM 1512 N N . GLN A 1 188 ? -83.409 2.563 105.464 1.00 39.56 188 GLN A N 1
ATOM 1513 C CA . GLN A 1 188 ? -84.475 1.720 106.039 1.00 39.56 188 GLN A CA 1
ATOM 1514 C C . GLN A 1 188 ? -84.637 1.850 107.567 1.00 39.56 188 GLN A C 1
ATOM 1516 O O . GLN A 1 188 ? -85.659 1.413 108.106 1.00 39.56 188 GLN A O 1
ATOM 1521 N N . SER A 1 189 ? -83.693 2.480 108.281 1.00 37.12 189 SER A N 1
ATOM 1522 C CA . SER A 1 189 ? -83.830 2.754 109.726 1.00 37.12 189 SER A CA 1
ATOM 1523 C C . SER A 1 189 ? -84.368 4.155 110.054 1.00 37.12 189 SER A C 1
ATOM 1525 O O . SER A 1 189 ? -84.893 4.369 111.149 1.00 37.12 189 SER A O 1
ATOM 1527 N N . GLU A 1 190 ? -84.330 5.089 109.102 1.00 35.56 190 GLU A N 1
ATOM 1528 C CA . GLU A 1 190 ? -84.755 6.477 109.291 1.00 35.56 190 GLU A CA 1
ATOM 1529 C C . GLU A 1 190 ? -85.688 6.925 108.161 1.00 35.56 190 GLU A C 1
ATOM 1531 O O . GLU A 1 190 ? -85.229 7.467 107.161 1.00 35.56 190 GLU A O 1
ATOM 1536 N N . LYS A 1 191 ? -86.999 6.702 108.349 1.00 34.97 191 LYS A N 1
ATOM 1537 C CA . LYS A 1 191 ? -88.143 7.547 107.914 1.00 34.97 191 LYS A CA 1
ATOM 1538 C C . LYS A 1 191 ? -89.414 6.692 107.813 1.00 34.97 191 LYS A C 1
ATOM 1540 O O . LYS A 1 191 ? -89.802 6.205 106.759 1.00 34.97 191 LYS A O 1
ATOM 1545 N N . LYS A 1 192 ? -90.030 6.348 108.946 1.00 32.53 192 LYS A N 1
ATOM 1546 C CA . LYS A 1 192 ? -91.274 7.015 109.383 1.00 32.53 192 LYS A CA 1
ATOM 1547 C C . LYS A 1 192 ? -91.356 8.511 109.040 1.00 32.53 192 LYS A C 1
ATOM 1549 O O . LYS A 1 192 ? -90.403 9.245 109.264 1.00 32.53 192 LYS A O 1
ATOM 1554 N N . ASP A 1 193 ? -92.564 8.899 108.640 1.00 28.83 193 ASP A N 1
ATOM 1555 C CA . ASP A 1 193 ? -93.090 10.251 108.396 1.00 28.83 193 ASP A CA 1
ATOM 1556 C C . ASP A 1 193 ? -92.856 10.859 107.002 1.00 28.83 193 ASP A C 1
ATOM 1558 O O . ASP A 1 193 ? -91.850 11.504 106.714 1.00 28.83 193 ASP A O 1
ATOM 1562 N N . GLU A 1 194 ? -93.829 10.551 106.133 1.00 30.19 194 GLU A N 1
ATOM 1563 C CA . GLU A 1 194 ? -94.730 11.474 105.408 1.00 30.19 194 GLU A CA 1
ATOM 1564 C C . GLU A 1 194 ? -94.292 12.961 105.312 1.00 30.19 194 GLU A C 1
ATOM 1566 O O . GLU A 1 194 ? -93.899 13.576 106.294 1.00 30.19 194 GLU A O 1
ATOM 1571 N N . GLY A 1 195 ? -94.410 13.653 104.175 1.00 29.45 195 GLY A N 1
ATOM 1572 C CA . GLY A 1 195 ? -95.191 13.339 102.988 1.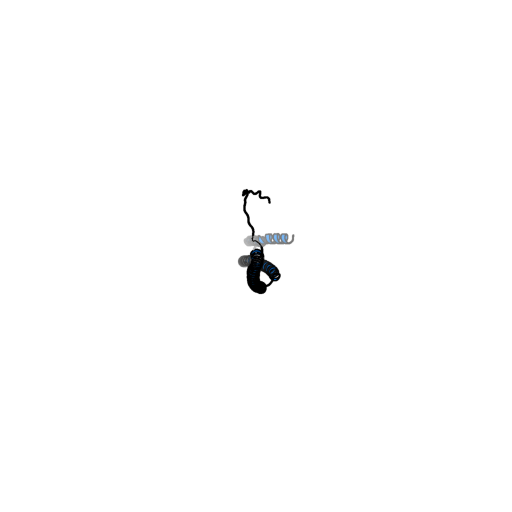00 29.45 195 GLY A CA 1
ATOM 1573 C C . GLY A 1 195 ? -95.034 14.354 101.845 1.00 29.45 195 GLY A C 1
ATOM 1574 O O . GLY A 1 195 ? -94.036 15.062 101.740 1.00 29.45 195 GLY A O 1
ATOM 1575 N N . GLU A 1 196 ? -96.050 14.289 100.992 1.00 33.12 196 GLU A N 1
ATOM 1576 C CA . GLU A 1 196 ? -96.252 14.700 99.597 1.00 33.12 196 GLU A CA 1
ATOM 1577 C C . GLU A 1 196 ? -95.890 16.125 99.119 1.00 33.12 196 GLU A C 1
ATOM 1579 O O . GLU A 1 196 ? -95.789 17.082 99.884 1.00 33.12 196 GLU A O 1
ATOM 1584 N N . ASP A 1 197 ? -95.854 16.180 97.776 1.00 31.19 197 ASP A N 1
ATOM 1585 C CA . ASP A 1 197 ? -96.064 17.286 96.822 1.00 31.19 197 ASP A CA 1
ATOM 1586 C C . ASP A 1 197 ? -94.823 18.054 96.331 1.00 31.19 197 ASP A C 1
ATOM 1588 O O . ASP A 1 197 ? -94.131 18.742 97.074 1.00 31.19 197 ASP A O 1
ATOM 1592 N N . ASP A 1 198 ? -94.355 17.778 95.107 1.00 33.47 198 ASP A N 1
ATOM 1593 C CA . ASP A 1 198 ? -94.852 18.212 93.776 1.00 33.47 198 ASP A CA 1
ATOM 1594 C C . ASP A 1 198 ? -94.215 19.552 93.365 1.00 33.47 198 ASP A C 1
ATOM 1596 O O . ASP A 1 198 ? -94.421 20.567 94.021 1.00 33.47 198 ASP A O 1
ATOM 1600 N N . ASP A 1 199 ? -93.379 19.539 92.315 1.00 34.19 199 ASP A N 1
ATOM 1601 C CA . ASP A 1 199 ? -93.508 20.414 91.135 1.00 34.19 199 ASP A CA 1
ATOM 1602 C C . ASP A 1 199 ? -92.279 20.302 90.193 1.00 34.19 199 ASP A C 1
ATOM 1604 O O . ASP A 1 199 ? -91.113 20.402 90.577 1.00 34.19 199 ASP A O 1
ATOM 1608 N N . ARG A 1 200 ? -92.628 20.209 88.908 1.00 36.41 200 ARG A N 1
ATOM 1609 C CA . ARG A 1 200 ? -91.991 20.786 87.711 1.00 36.41 200 ARG A CA 1
ATOM 1610 C C . ARG A 1 200 ? -90.743 20.213 87.027 1.00 36.41 200 ARG A C 1
ATOM 1612 O O . ARG A 1 200 ? -89.588 20.557 87.254 1.00 36.41 200 ARG A O 1
ATOM 1619 N N . SER A 1 201 ? -91.102 19.517 85.949 1.00 41.09 201 SER A N 1
ATOM 1620 C CA . SER A 1 201 ? -90.465 19.393 84.635 1.00 41.09 201 SER A CA 1
ATOM 1621 C C . SER A 1 201 ? -90.166 20.722 83.907 1.00 41.09 201 SER A C 1
ATOM 1623 O O . SER A 1 201 ? -91.005 21.619 83.916 1.00 41.09 201 SER A O 1
ATOM 1625 N N . GLN A 1 202 ? -89.027 20.760 83.193 1.00 39.53 202 GLN A N 1
ATOM 1626 C CA . GLN A 1 202 ? -88.728 21.398 81.880 1.00 39.53 202 GLN A CA 1
ATOM 1627 C C . GLN A 1 202 ? -87.251 21.032 81.552 1.00 39.53 202 GLN A C 1
ATOM 1629 O O . GLN A 1 202 ? -86.382 21.313 82.366 1.00 39.53 202 GLN A O 1
ATOM 1634 N N . LYS A 1 203 ? -86.828 20.240 80.541 1.00 39.25 203 LYS A N 1
ATOM 1635 C CA . LYS A 1 203 ? -87.001 20.263 79.061 1.00 39.25 203 LYS A CA 1
ATOM 1636 C C . LYS A 1 203 ? -86.777 21.685 78.520 1.0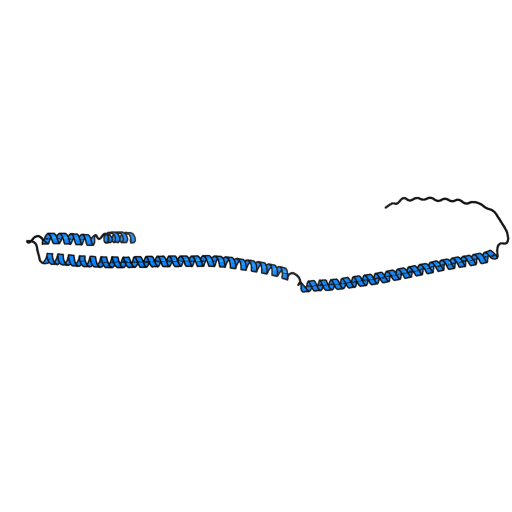0 39.25 203 LYS A C 1
ATOM 1638 O O . LYS A 1 203 ? -87.507 22.569 78.925 1.00 39.25 203 LYS A O 1
ATOM 1643 N N . GLU A 1 204 ? -85.779 22.017 77.694 1.00 37.28 204 GLU A N 1
ATOM 1644 C CA . GLU A 1 204 ? -85.336 21.522 76.367 1.00 37.28 204 GLU A CA 1
ATOM 1645 C C . GLU A 1 204 ? -83.869 22.001 76.137 1.00 37.28 204 GLU A C 1
ATOM 1647 O O . GLU A 1 204 ? -83.470 22.996 76.727 1.00 37.28 204 GLU A O 1
ATOM 1652 N N . LYS A 1 205 ? -82.907 21.316 75.492 1.00 40.22 205 LYS A N 1
ATOM 1653 C CA . LYS A 1 205 ? -82.716 20.802 74.111 1.00 40.22 205 LYS A CA 1
ATOM 1654 C C . LYS A 1 205 ? -82.665 21.848 72.970 1.00 40.22 205 LYS A C 1
ATOM 1656 O O . LYS A 1 205 ? -83.708 22.183 72.435 1.00 40.22 205 LYS A O 1
ATOM 1661 N N . SER A 1 206 ? -81.444 22.192 72.520 1.00 38.97 206 SER A N 1
ATOM 1662 C CA . SER A 1 206 ? -80.977 22.378 71.111 1.00 38.97 206 SER A CA 1
ATOM 1663 C C . SER A 1 206 ? -79.552 22.986 71.139 1.00 38.97 206 SER A C 1
ATOM 1665 O O . SER A 1 206 ? -79.365 23.984 71.824 1.00 38.97 206 SER A O 1
ATOM 1667 N N . VAL A 1 207 ? -78.470 22.365 70.631 1.00 42.66 207 VAL A N 1
ATOM 1668 C CA . VAL A 1 207 ? -78.078 22.158 69.205 1.00 42.66 207 VAL A CA 1
ATOM 1669 C C . VAL A 1 207 ? -78.043 23.522 68.482 1.00 42.66 20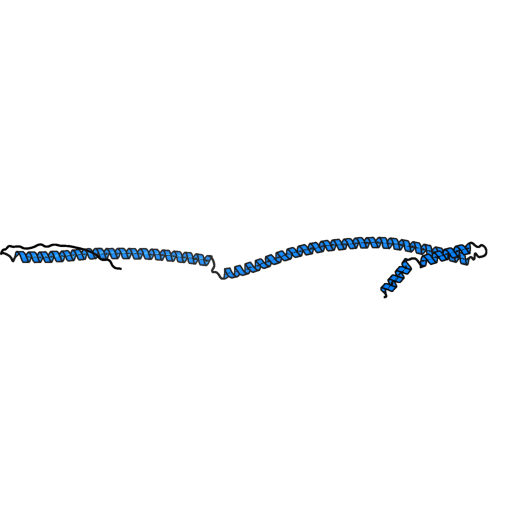7 VAL A C 1
ATOM 1671 O O . VAL A 1 207 ? -79.050 24.212 68.491 1.00 42.66 207 VAL A O 1
ATOM 1674 N N . ASP A 1 208 ? -76.943 24.036 67.924 1.00 40.16 208 ASP A N 1
ATOM 1675 C CA . ASP A 1 208 ? -76.062 23.399 66.946 1.00 40.16 208 ASP A CA 1
ATOM 1676 C C . ASP A 1 208 ? -74.696 24.108 66.782 1.00 40.16 208 ASP A C 1
ATOM 1678 O O . ASP A 1 208 ? -74.489 25.255 67.173 1.00 40.16 208 ASP A O 1
ATOM 1682 N N . THR A 1 209 ? -73.816 23.336 66.158 1.00 45.81 209 THR A N 1
ATOM 1683 C CA . THR A 1 209 ? -72.470 23.516 65.606 1.00 45.81 209 THR A CA 1
ATOM 1684 C C . THR A 1 209 ? -72.078 24.847 64.945 1.00 45.81 209 THR A C 1
ATOM 1686 O O . THR A 1 209 ? -72.837 25.487 64.223 1.00 45.81 209 THR A O 1
ATOM 1689 N N . MET A 1 210 ? -70.781 25.159 65.066 1.00 40.62 210 MET A N 1
ATOM 1690 C CA . MET A 1 210 ? -70.006 25.792 63.995 1.00 40.62 210 MET A CA 1
ATOM 1691 C C . MET A 1 210 ? -68.571 25.234 64.024 1.00 40.62 210 MET A C 1
ATOM 1693 O O . MET A 1 210 ? -67.832 25.444 64.984 1.00 40.62 210 MET A O 1
ATOM 1697 N N . GLU A 1 211 ? -68.223 24.454 62.998 1.00 42.62 211 GLU A N 1
ATOM 1698 C CA . GLU A 1 211 ? -66.867 23.971 62.711 1.00 42.62 211 GLU A CA 1
ATOM 1699 C C . GLU A 1 211 ? -65.936 25.137 62.356 1.00 42.62 211 GLU A C 1
ATOM 1701 O O . GLU A 1 211 ? -66.285 26.020 61.571 1.00 42.62 211 GLU A O 1
ATOM 1706 N N . THR A 1 212 ? -64.710 25.085 62.873 1.00 46.88 212 THR A N 1
ATOM 1707 C CA . THR A 1 212 ? -63.573 25.880 62.402 1.00 46.88 212 THR A CA 1
ATOM 1708 C C . THR A 1 212 ? -62.333 25.000 62.342 1.00 46.88 212 THR A C 1
ATOM 1710 O O . THR A 1 212 ? -61.979 24.415 63.366 1.00 46.88 212 THR A O 1
ATOM 1713 N N . GLY A 1 213 ? -61.641 25.032 61.197 1.00 43.16 213 GLY A N 1
ATOM 1714 C CA . GLY A 1 213 ? -60.198 24.781 61.087 1.00 43.16 213 GLY A CA 1
ATOM 1715 C C . GLY A 1 213 ? -59.802 23.436 60.517 1.00 43.16 213 GLY A C 1
ATOM 1716 O O . GLY A 1 213 ? -59.577 22.521 61.334 1.00 43.16 213 GLY A O 1
#

Foldseek 3Di:
DVVVVVVVVCVVVVVCPVLVVLVVVLVVLVVQCVDPVRDDPVSVVVSVVSVVVNVVVVVVVVVVVVVVVVVVVVVVVVVVVVVVVVVVVVVVVVVVVVVVVVVVVVVVVVVVVVVVVVVVVVDDDPVVVVVVVVVVVVVVVVVVVVVVVVVVVVVVVVVVVVVVVVVVVVVVVVVVVVVVVVVVVVVVVDDDDDDDDDDDDDDDDDDDDDDDD

Solvent-accessible surface area (backbone atoms only — not comparable to full-atom values): 12299 Å² total; per-residue (Å²): 107,73,66,57,53,50,51,53,49,49,51,54,60,68,66,39,54,72,55,54,52,51,52,52,50,49,54,53,49,56,60,52,57,68,40,87,91,64,64,45,73,69,57,55,53,51,49,52,53,50,50,55,52,48,54,52,48,52,52,50,51,52,54,49,52,54,50,51,57,50,50,54,52,53,51,52,54,50,50,53,49,52,52,52,51,51,52,53,50,53,51,51,52,55,49,52,52,51,53,51,53,52,53,50,49,54,54,50,52,52,51,54,49,52,52,52,48,53,62,51,68,76,44,81,52,70,70,58,55,49,50,54,48,51,53,52,50,53,53,49,52,53,50,52,51,52,48,53,54,50,52,52,52,50,51,52,51,52,50,52,52,50,52,50,51,51,50,51,52,50,50,54,47,50,52,52,51,51,55,47,50,56,49,50,62,55,49,75,77,63,72,85,81,86,84,87,86,90,87,84,91,80,90,84,93,79,90,84,89,81,92,79,137

Mean predicted aligned error: 17.51 Å

pLDDT: mean 81.47, std 20.5, range [28.83, 98.19]

InterPro domains:
  IPR008501 THO complex subunit 7/Mft1 [PF05615] (3-133)

Secondary structure (DSSP, 8-state):
-HHHHHHHHHHHHHTTHHHHHHHHHHHHHHHHHTSTTT--HHHHHHHHHHHHHHHHHHHHHHHHHHHHHHHHHHHHHHHHHHHHHHHHHHHHHHHHHHHHHHHHHHHHHHHHHHHHHHHHHTSPPHHHHHHHHHHHHHHHHHHHHHHHHHHHHHHHHHHHHHHHHHHHHHHHHHHHHHHHHHHHHHHTTS-----------------------

Radius of gyration: 72.88 Å; Cα contacts (8 Å, |Δi|>4): 22; chains: 1; bounding box: 145×36×183 Å

Organism: Oesophagostomum dentatum (NCBI:txid61180)